Protein AF-A0A0W4ZNB4-F1 (afdb_monomer_lite)

Organism: Pneumocystis carinii (strain B80) (NCBI:txid1408658)

InterPro domains:
  IPR001708 Membrane insertase YidC/ALB3/OXA1/COX18 [PTHR12428] (24-226)
  IPR028055 Membrane insertase YidC/Oxa/ALB, C-terminal [PF02096] (40-223)

Foldseek 3Di:
DDDDPPPDPDPPPPPPPPPDPVVVLLVVLLVLLVVQVVVVDFLLCSLQVSLVVVVVVCVVLVVQLVVLLVLCVVCLVVLVVVLVVLVPPHPPRPVVSVVVVVVVCVVSVNPCVSNVVPCVVVVVVLVSNLLSVCLQLVHDDPVDDRDPRDHDPSQQQRDDDQCRHQSDARPVLPLLVVLLVVVLVVLVVCCVSCVSPDVCDPVNSVVSNVVSVVSSVVNNHGGNSSSSSSVSVD

Sequence (234 aa):
MIMLYRVIYRPIPRFFHVASSRHDFLTLACSGLQTVHSLGIPWWATIPLSTLLLRTAIVPVVLWSRNRMIRYIYIKPLIEAWKCQIERFDNIKNKKFIEKRSELFRRHNCHPIGSIVMPFIQFPLFLTMTFALRSMTGWSIPLFPKPDIPMDVSLTYEGIAWMQDLTAPDSIGFLPVCLGLINLINIELNIYFYKEMFFASTFMTRFAQINALISIFISMQAPTVIYSRLMCIC

Secondary structure (DSSP, 8-state):
-------------------SHHHHHHHHHHHHHHHHHTTT--HHHHHHHHHHHHHHHHHHHHHHHHHHHHHHHHHHHHHHHHHHHHHHH-SSHHHHHHHHHHHHHHHHT--THHHHHHHHHHHHHHHHHHHHHHHHTT--BTTBPPPS----GGGGT--BTTBS-SSSPPSS-HHHHHHHHHHHHHHHHHHHHHTTTS---HHHHHHHHHHHHHHHHHHHTS-THHHHHHHTT-

pLDDT: mean 78.82, std 13.59, range [38.66, 93.25]

Structure (mmCIF, N/CA/C/O backbone):
data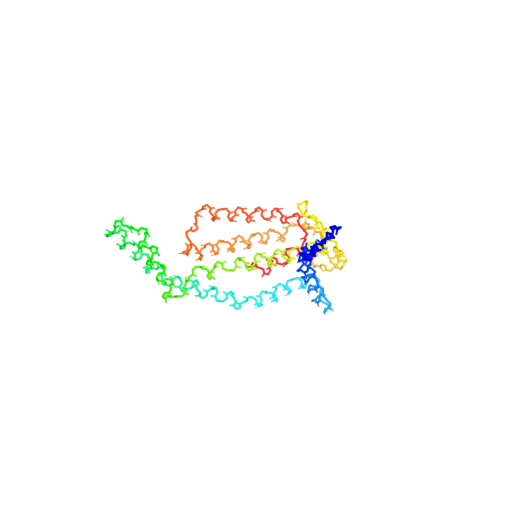_AF-A0A0W4ZNB4-F1
#
_entry.id   AF-A0A0W4ZNB4-F1
#
loop_
_atom_site.group_PDB
_atom_site.id
_atom_site.type_symbol
_atom_site.label_atom_id
_atom_site.label_alt_id
_atom_site.label_comp_id
_atom_site.label_asym_id
_atom_site.label_entity_id
_atom_site.label_seq_id
_atom_site.pdbx_PDB_ins_code
_atom_site.Cartn_x
_atom_site.Cartn_y
_atom_site.Cartn_z
_atom_site.occupancy
_atom_site.B_iso_or_equiv
_atom_site.auth_seq_id
_atom_site.auth_comp_id
_atom_site.auth_asym_id
_atom_site.auth_atom_id
_atom_site.pdbx_PDB_model_num
ATOM 1 N N . MET A 1 1 ? 54.814 -28.511 44.895 1.00 43.03 1 MET A N 1
ATOM 2 C CA . MET A 1 1 ? 55.006 -27.847 43.588 1.00 43.03 1 MET A CA 1
ATOM 3 C C . MET A 1 1 ? 53.633 -27.720 42.941 1.00 43.03 1 MET A C 1
ATOM 5 O O . MET A 1 1 ? 53.016 -28.730 42.638 1.00 43.03 1 MET A O 1
ATOM 9 N N . ILE A 1 2 ? 53.090 -26.503 42.918 1.00 41.38 2 ILE A N 1
ATOM 10 C CA . ILE A 1 2 ? 51.676 -26.191 42.659 1.00 41.38 2 ILE A CA 1
ATOM 11 C C . ILE A 1 2 ? 51.441 -26.194 41.141 1.00 41.38 2 ILE A C 1
ATOM 13 O O . ILE A 1 2 ? 51.926 -25.301 40.452 1.00 41.38 2 ILE A O 1
ATOM 17 N N . MET A 1 3 ? 50.733 -27.194 40.608 1.00 45.56 3 MET A N 1
ATOM 18 C CA . MET A 1 3 ? 50.326 -27.210 39.197 1.00 45.56 3 MET A CA 1
ATOM 19 C C . MET A 1 3 ? 48.963 -26.527 39.046 1.00 45.56 3 MET A C 1
ATOM 21 O O . MET A 1 3 ? 47.919 -27.081 39.382 1.00 45.56 3 MET A O 1
ATOM 25 N N . LEU A 1 4 ? 49.006 -25.287 38.560 1.00 46.03 4 LEU A N 1
ATOM 26 C CA . LEU A 1 4 ? 47.860 -24.461 38.190 1.00 46.03 4 LEU A CA 1
ATOM 27 C C . LEU A 1 4 ? 47.022 -25.159 37.105 1.00 46.03 4 LEU A C 1
ATOM 29 O O . LEU A 1 4 ? 47.440 -25.257 35.951 1.00 46.03 4 LEU A O 1
ATOM 33 N N . TYR A 1 5 ? 45.818 -25.605 37.464 1.00 45.75 5 TYR A N 1
ATOM 34 C CA . TYR A 1 5 ? 44.808 -26.055 36.506 1.00 45.75 5 TYR A CA 1
ATOM 35 C C . TYR A 1 5 ? 44.313 -24.835 35.712 1.00 45.75 5 TYR A C 1
ATOM 37 O O . TYR A 1 5 ? 43.576 -23.990 36.219 1.00 45.75 5 TYR A O 1
ATOM 45 N N . ARG A 1 6 ? 44.762 -24.699 34.462 1.00 47.59 6 ARG A N 1
ATOM 46 C CA . ARG A 1 6 ? 44.347 -23.617 33.562 1.00 47.59 6 ARG A CA 1
ATOM 47 C C . ARG A 1 6 ? 42.955 -23.954 33.019 1.00 47.59 6 ARG A C 1
ATOM 49 O O . ARG A 1 6 ? 42.824 -24.745 32.091 1.00 47.59 6 ARG A O 1
ATOM 56 N N . VAL A 1 7 ? 41.910 -23.377 33.611 1.00 55.47 7 VAL A N 1
ATOM 57 C CA . VAL A 1 7 ? 40.539 -23.449 33.078 1.00 55.47 7 VAL A CA 1
ATOM 58 C C . VAL A 1 7 ? 40.520 -22.743 31.720 1.00 55.47 7 VAL A C 1
ATOM 60 O O . VAL A 1 7 ? 40.598 -21.518 31.638 1.00 55.47 7 VAL A O 1
ATOM 63 N N . ILE A 1 8 ? 40.460 -23.520 30.638 1.00 48.06 8 ILE A N 1
ATOM 64 C CA . ILE A 1 8 ? 40.301 -23.003 29.277 1.00 48.06 8 ILE A CA 1
ATOM 65 C C . ILE A 1 8 ? 38.836 -22.586 29.119 1.00 48.06 8 ILE A C 1
ATOM 67 O O . ILE A 1 8 ? 37.970 -23.408 28.824 1.00 48.06 8 ILE A O 1
ATOM 71 N N . TYR A 1 9 ? 38.552 -21.298 29.314 1.00 44.97 9 TYR A N 1
ATOM 72 C CA . TYR A 1 9 ? 37.30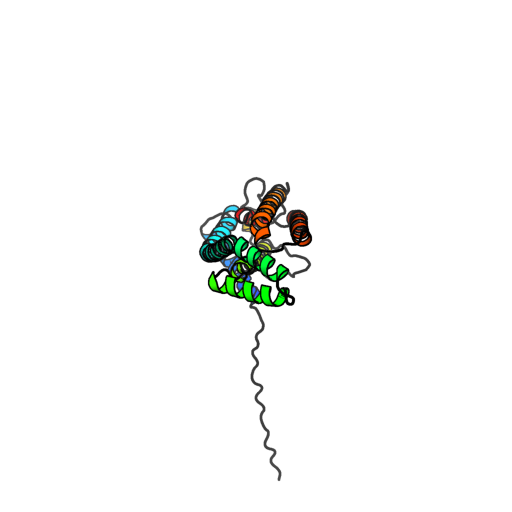5 -20.698 28.848 1.00 44.97 9 TYR A CA 1
ATOM 73 C C . TYR A 1 9 ? 37.286 -20.779 27.318 1.00 44.97 9 TYR A C 1
ATOM 75 O O . TYR A 1 9 ? 37.987 -20.026 26.643 1.00 44.97 9 TYR A O 1
ATOM 83 N N . ARG A 1 10 ? 36.501 -21.701 26.751 1.00 42.34 10 ARG A N 1
ATOM 84 C CA . ARG A 1 10 ? 36.163 -21.636 25.327 1.00 42.34 10 ARG A CA 1
ATOM 85 C C . ARG A 1 10 ? 35.159 -20.495 25.149 1.00 42.34 10 ARG A C 1
ATOM 87 O O . ARG A 1 10 ? 34.061 -20.600 25.699 1.00 42.34 10 ARG A O 1
ATOM 94 N N . PRO A 1 11 ? 35.481 -19.411 24.422 1.00 49.41 11 PRO A N 1
ATOM 95 C CA . PRO A 1 11 ? 34.458 -18.448 24.061 1.00 49.41 11 PRO A CA 1
ATOM 96 C C . PRO A 1 11 ? 33.435 -19.181 23.192 1.00 49.41 11 PRO A C 1
ATOM 98 O O . PRO A 1 11 ? 33.780 -19.752 22.159 1.00 49.41 11 PRO A O 1
ATOM 101 N N . ILE A 1 12 ? 32.179 -19.200 23.635 1.00 51.66 12 ILE A N 1
ATOM 102 C CA . ILE A 1 12 ? 31.049 -19.572 22.784 1.00 51.66 12 ILE A CA 1
ATOM 103 C C . ILE A 1 12 ? 31.157 -18.664 21.556 1.00 51.66 12 ILE A C 1
ATOM 105 O O . ILE A 1 12 ? 31.148 -17.439 21.739 1.00 51.66 12 ILE A O 1
ATOM 109 N N . PRO A 1 13 ? 31.295 -19.195 20.328 1.00 44.81 13 PRO A N 1
ATOM 110 C CA . PRO A 1 13 ? 31.293 -18.350 19.156 1.00 44.81 13 PRO A CA 1
ATOM 111 C C . PRO A 1 13 ? 29.879 -17.787 19.040 1.00 44.81 13 PRO A C 1
ATOM 113 O O . PRO A 1 13 ? 28.962 -18.435 18.541 1.00 44.81 13 PRO A O 1
ATOM 116 N N . ARG A 1 14 ? 29.675 -16.573 19.556 1.00 49.25 14 ARG A N 1
ATOM 117 C CA . ARG A 1 14 ? 28.516 -15.758 19.211 1.00 49.25 14 ARG A CA 1
ATOM 118 C C . ARG A 1 14 ? 28.700 -15.339 17.758 1.00 49.25 14 ARG A C 1
ATOM 120 O O . ARG A 1 14 ? 29.067 -14.207 17.472 1.00 49.25 14 ARG A O 1
ATOM 127 N N . PHE A 1 15 ? 28.419 -16.260 16.842 1.00 41.16 15 PHE A N 1
ATOM 128 C CA . PHE A 1 15 ? 28.093 -15.932 15.463 1.00 41.16 15 PHE A CA 1
ATOM 129 C C . PHE A 1 15 ? 26.698 -15.302 15.438 1.00 41.16 15 PHE A C 1
ATOM 131 O O . PHE A 1 15 ? 25.744 -15.845 14.896 1.00 41.16 15 PHE A O 1
ATOM 138 N N . PHE A 1 16 ? 26.576 -14.118 16.036 1.00 45.16 16 PHE A N 1
ATOM 139 C CA . PHE A 1 16 ? 25.618 -13.145 15.543 1.00 45.16 16 PHE A CA 1
ATOM 140 C C . PHE A 1 16 ? 26.269 -12.500 14.320 1.00 45.16 16 PHE A C 1
ATOM 142 O O . PHE A 1 16 ? 26.823 -11.406 14.391 1.00 45.16 16 PHE A O 1
ATOM 149 N N . HIS A 1 17 ? 26.217 -13.197 13.184 1.00 39.69 17 HIS A N 1
ATOM 150 C CA . HIS A 1 17 ? 26.292 -12.515 11.899 1.00 39.69 17 HIS A CA 1
ATOM 151 C C . HIS A 1 17 ? 25.010 -11.687 11.760 1.00 39.69 17 HIS A C 1
ATOM 153 O O . HIS A 1 17 ? 24.037 -12.112 11.149 1.00 39.69 17 HIS A O 1
ATOM 159 N N . VAL A 1 18 ? 24.988 -10.484 12.335 1.00 46.75 18 VAL A N 1
ATOM 160 C CA . VAL A 1 18 ? 24.087 -9.425 11.862 1.00 46.75 18 VAL A CA 1
ATOM 161 C C . VAL A 1 18 ? 24.772 -8.795 10.653 1.00 46.75 18 VAL A C 1
ATOM 163 O O . VAL A 1 18 ? 25.266 -7.676 10.697 1.00 46.75 18 VAL A O 1
ATOM 166 N N . ALA A 1 19 ? 24.879 -9.568 9.577 1.00 42.62 19 ALA A N 1
ATOM 167 C CA . ALA A 1 19 ? 25.358 -9.094 8.293 1.00 42.62 19 ALA A CA 1
ATOM 168 C C . ALA A 1 19 ? 24.413 -9.630 7.211 1.00 42.62 19 ALA A C 1
ATOM 170 O O . ALA A 1 19 ? 24.236 -10.833 7.073 1.00 42.62 19 ALA A O 1
ATOM 171 N N . SER A 1 20 ? 23.822 -8.700 6.459 1.00 50.62 20 SER A N 1
ATOM 172 C CA . SER A 1 20 ? 23.196 -8.894 5.141 1.00 50.62 20 SER A CA 1
ATOM 173 C C . SER A 1 20 ? 21.695 -9.203 4.986 1.00 50.62 20 SER A C 1
ATOM 175 O O . SER A 1 20 ? 21.235 -9.232 3.854 1.00 50.62 20 SER A O 1
ATOM 177 N N . SER A 1 21 ? 20.853 -9.245 6.027 1.00 54.03 21 SER A N 1
ATOM 178 C CA . SER A 1 21 ? 19.395 -9.425 5.790 1.00 54.03 21 SER A CA 1
ATOM 179 C C . SER A 1 21 ? 18.740 -8.302 4.950 1.00 54.03 21 SER A C 1
ATOM 181 O O . SER A 1 21 ? 17.746 -8.536 4.264 1.00 54.03 21 SER A O 1
ATOM 183 N N . ARG A 1 22 ? 19.284 -7.072 4.972 1.00 54.41 22 ARG A N 1
ATOM 184 C CA . ARG A 1 22 ? 18.728 -5.937 4.206 1.00 54.41 22 ARG A CA 1
ATOM 185 C C . ARG A 1 22 ? 18.927 -6.067 2.693 1.00 54.41 22 ARG A C 1
ATOM 187 O O . ARG A 1 22 ? 18.088 -5.569 1.948 1.00 54.41 22 ARG A O 1
ATOM 194 N N . HIS A 1 23 ? 20.003 -6.715 2.248 1.00 60.53 23 HIS A N 1
ATOM 195 C CA . HIS A 1 23 ? 20.271 -6.901 0.821 1.00 60.53 23 HIS A CA 1
ATOM 196 C C . HIS A 1 23 ? 19.437 -8.049 0.250 1.00 60.53 23 HIS A C 1
ATOM 198 O O . HIS A 1 23 ? 18.963 -7.928 -0.870 1.00 60.53 23 HIS A O 1
ATOM 204 N N . ASP A 1 24 ? 19.147 -9.087 1.037 1.00 74.38 24 ASP A N 1
ATOM 205 C CA . ASP A 1 24 ? 18.420 -10.271 0.561 1.00 74.38 24 ASP A CA 1
ATOM 206 C C . ASP A 1 24 ? 17.032 -9.928 -0.005 1.00 74.38 24 ASP A C 1
ATOM 208 O O . ASP A 1 24 ? 16.678 -10.354 -1.103 1.00 74.38 24 ASP A O 1
ATOM 212 N N . PHE A 1 25 ? 16.257 -9.093 0.697 1.00 80.44 25 PHE A N 1
ATOM 213 C CA . PHE A 1 25 ? 14.915 -8.701 0.246 1.00 80.44 25 PHE A CA 1
ATOM 214 C C . PHE A 1 25 ? 14.928 -7.758 -0.962 1.00 80.44 25 PHE A C 1
ATOM 216 O O . PHE A 1 25 ? 14.037 -7.834 -1.808 1.00 80.44 25 PHE A O 1
ATOM 223 N N . LEU A 1 26 ? 15.913 -6.858 -1.040 1.00 81.94 26 LEU A N 1
ATOM 224 C CA . LEU A 1 26 ? 16.045 -5.931 -2.165 1.00 81.94 26 LEU A CA 1
ATOM 225 C C . LEU A 1 26 ? 16.527 -6.662 -3.415 1.00 81.94 26 LEU A C 1
ATOM 227 O O . LEU A 1 26 ? 15.934 -6.493 -4.476 1.00 81.94 26 LEU A O 1
ATOM 231 N N . THR A 1 27 ? 17.528 -7.528 -3.275 1.00 82.94 27 THR A N 1
ATOM 232 C CA . THR A 1 27 ? 18.008 -8.396 -4.351 1.00 82.94 27 THR A CA 1
ATOM 233 C C . THR A 1 27 ? 16.885 -9.296 -4.852 1.00 82.94 27 THR A C 1
ATOM 235 O O . THR A 1 27 ? 16.675 -9.366 -6.055 1.00 82.94 27 THR A O 1
ATOM 238 N N . LEU A 1 28 ? 16.082 -9.892 -3.959 1.00 87.19 28 LEU A N 1
ATOM 239 C CA . LEU A 1 28 ? 14.915 -10.688 -4.352 1.00 87.19 28 LEU A CA 1
ATOM 240 C C . LEU A 1 28 ? 13.902 -9.878 -5.177 1.00 87.19 28 LEU A C 1
ATOM 242 O O . LEU A 1 28 ? 13.391 -10.372 -6.180 1.00 87.19 28 LEU A O 1
ATOM 246 N N . ALA A 1 29 ? 13.614 -8.637 -4.777 1.00 87.88 29 ALA A N 1
ATOM 247 C CA . ALA A 1 29 ? 12.705 -7.768 -5.519 1.00 87.88 29 ALA A CA 1
ATOM 248 C C . ALA A 1 29 ? 13.266 -7.382 -6.902 1.00 87.88 29 ALA A C 1
ATOM 250 O O . ALA A 1 29 ? 12.532 -7.448 -7.889 1.00 87.88 29 ALA A O 1
ATOM 251 N N . CYS A 1 30 ? 14.557 -7.046 -6.992 1.00 87.94 30 CYS A N 1
ATOM 252 C CA . CYS A 1 30 ? 15.234 -6.763 -8.262 1.00 87.94 30 CYS A CA 1
ATOM 253 C C . CYS A 1 30 ? 15.248 -7.992 -9.185 1.00 87.94 30 CYS A C 1
ATOM 255 O O . CYS A 1 30 ? 14.857 -7.894 -10.345 1.00 87.94 30 CYS A O 1
ATOM 257 N N . SER A 1 31 ? 15.622 -9.165 -8.667 1.00 87.88 31 SER A N 1
ATOM 258 C CA . SER A 1 31 ? 15.623 -10.417 -9.430 1.00 87.88 31 SER A CA 1
ATOM 259 C C . SER A 1 31 ? 14.219 -10.813 -9.885 1.00 87.88 31 SER A C 1
ATOM 261 O O . SER A 1 31 ? 14.048 -11.286 -11.006 1.00 87.88 31 SER A O 1
ATOM 263 N N . GLY A 1 32 ? 13.195 -10.583 -9.057 1.00 88.88 32 GLY A N 1
ATOM 264 C CA . GLY A 1 32 ? 11.799 -10.803 -9.434 1.00 88.88 32 GLY A CA 1
ATOM 265 C C . GLY A 1 32 ? 11.369 -9.920 -10.608 1.00 88.88 32 GLY A C 1
ATOM 266 O O . GLY A 1 32 ? 10.778 -10.418 -11.563 1.00 88.88 32 GLY A O 1
ATOM 267 N N . LEU A 1 33 ? 11.722 -8.632 -10.579 1.00 89.44 33 LEU A N 1
ATOM 268 C CA . LEU A 1 33 ? 11.477 -7.704 -11.688 1.00 89.44 33 LEU A CA 1
ATOM 269 C C . LEU A 1 33 ? 12.201 -8.133 -12.973 1.00 89.44 33 LEU A C 1
ATOM 271 O O . LEU A 1 33 ? 11.579 -8.192 -14.031 1.00 89.44 33 LEU A O 1
ATOM 275 N N . GLN A 1 34 ? 13.478 -8.504 -12.872 1.00 89.88 34 GLN A N 1
ATOM 276 C CA . GLN A 1 34 ? 14.271 -8.996 -14.003 1.00 89.88 34 GLN A CA 1
ATOM 277 C C . GLN A 1 34 ? 13.728 -10.312 -14.576 1.00 89.88 34 GLN A C 1
ATOM 279 O O . GLN A 1 34 ? 13.765 -10.512 -15.785 1.00 89.88 34 GLN A O 1
ATOM 284 N N . THR A 1 35 ? 13.172 -11.190 -13.736 1.00 89.94 35 THR A N 1
ATOM 285 C CA . THR A 1 35 ? 12.539 -12.448 -14.176 1.00 89.94 35 THR A CA 1
ATOM 286 C C . THR A 1 35 ? 11.264 -12.195 -14.978 1.00 89.94 35 THR A C 1
ATOM 288 O O . THR A 1 35 ? 10.970 -12.923 -15.917 1.00 89.94 35 THR A O 1
ATOM 291 N N . VAL A 1 36 ? 10.486 -11.169 -14.623 1.00 88.75 36 VAL A N 1
ATOM 292 C CA . VAL A 1 36 ? 9.308 -10.789 -15.418 1.00 88.75 36 VAL A CA 1
ATOM 293 C C . VAL A 1 36 ? 9.742 -10.126 -16.727 1.00 88.75 36 VAL A C 1
ATOM 295 O O . VAL A 1 36 ? 9.167 -10.417 -17.773 1.00 88.75 36 VAL A O 1
ATOM 298 N N . HIS A 1 37 ? 10.782 -9.291 -16.691 1.00 89.50 37 HIS A N 1
ATOM 299 C CA . HIS A 1 37 ? 11.335 -8.650 -17.884 1.00 89.50 37 HIS A CA 1
ATOM 300 C C . HIS A 1 37 ? 11.945 -9.659 -18.874 1.00 89.50 37 HIS A C 1
ATOM 302 O O . HIS A 1 37 ? 11.742 -9.530 -20.080 1.00 89.50 37 HIS A O 1
ATOM 308 N N . SER A 1 38 ? 12.606 -10.718 -18.389 1.00 88.75 38 SER A N 1
ATOM 309 C CA . SER A 1 38 ? 13.220 -11.752 -19.238 1.00 88.75 38 SER A CA 1
ATOM 310 C C . SER A 1 38 ? 12.219 -12.549 -20.085 1.00 88.75 38 SER A C 1
ATOM 312 O O . SER A 1 38 ? 12.622 -13.229 -21.026 1.00 88.75 38 SER A O 1
ATOM 314 N N . LEU A 1 39 ? 10.913 -12.412 -19.819 1.00 89.31 39 LEU A N 1
ATOM 315 C CA . LEU A 1 39 ? 9.831 -12.906 -20.678 1.00 89.31 39 LEU A CA 1
ATOM 316 C C . LEU A 1 39 ? 9.636 -12.063 -21.957 1.00 89.31 39 LEU A C 1
ATOM 318 O O . LEU A 1 39 ? 8.713 -12.330 -22.725 1.00 89.31 39 LEU A O 1
ATOM 322 N N . GLY A 1 40 ? 10.477 -11.048 -22.189 1.00 87.69 40 GLY A N 1
ATOM 323 C CA . GLY A 1 40 ? 10.416 -10.150 -23.346 1.00 87.69 40 GLY A CA 1
ATOM 324 C C . GLY A 1 40 ? 9.433 -8.989 -23.176 1.00 87.69 40 GLY A C 1
ATOM 325 O O . GLY A 1 40 ? 9.021 -8.381 -24.162 1.00 87.69 40 GLY A O 1
ATOM 326 N N . ILE A 1 41 ? 9.022 -8.696 -21.939 1.00 88.50 41 ILE A N 1
ATOM 327 C CA . ILE A 1 41 ? 8.059 -7.634 -21.633 1.00 88.50 41 ILE A CA 1
ATOM 328 C C . ILE A 1 41 ? 8.827 -6.336 -21.342 1.00 88.50 41 ILE A C 1
ATOM 330 O O . ILE A 1 41 ? 9.668 -6.328 -20.436 1.00 88.50 41 ILE A O 1
ATOM 334 N N . PRO A 1 42 ? 8.524 -5.221 -22.031 1.00 90.44 42 PRO A N 1
ATOM 335 C CA . PRO A 1 42 ? 9.228 -3.958 -21.820 1.00 90.44 42 PRO A CA 1
ATOM 336 C C . PRO A 1 42 ? 8.990 -3.402 -20.411 1.00 90.44 42 PRO A C 1
ATOM 338 O O . PRO A 1 42 ? 7.940 -3.643 -19.801 1.00 90.44 42 PRO A O 1
ATOM 341 N N . TRP A 1 43 ? 9.937 -2.620 -19.888 1.00 88.56 43 TRP A N 1
ATOM 342 C CA . TRP A 1 43 ? 9.883 -2.110 -18.508 1.00 88.56 43 TRP A CA 1
ATOM 343 C C . TRP A 1 43 ? 8.590 -1.381 -18.138 1.00 88.56 43 TRP A C 1
ATOM 345 O O . TRP A 1 43 ? 8.049 -1.614 -17.052 1.00 88.56 43 TRP A O 1
ATOM 355 N N . TRP A 1 44 ? 8.042 -0.564 -19.044 1.00 86.12 44 TRP A N 1
ATOM 356 C CA . TRP A 1 44 ? 6.786 0.159 -18.812 1.00 86.12 44 TRP A CA 1
ATOM 357 C C . TRP A 1 44 ? 5.592 -0.766 -18.517 1.00 86.12 44 TRP A C 1
ATOM 359 O O . TRP A 1 44 ? 4.662 -0.343 -17.832 1.00 86.12 44 TRP A O 1
ATOM 369 N N . ALA A 1 45 ? 5.621 -2.020 -18.985 1.00 87.56 45 ALA A N 1
ATOM 370 C CA . ALA A 1 45 ? 4.599 -3.035 -18.726 1.00 87.56 45 ALA A CA 1
ATOM 371 C C . ALA A 1 45 ? 5.004 -4.001 -17.597 1.00 87.56 45 ALA A C 1
ATOM 373 O O . ALA A 1 45 ? 4.165 -4.387 -16.781 1.00 87.56 45 ALA A O 1
ATOM 374 N N . THR A 1 46 ? 6.289 -4.346 -17.490 1.00 90.00 46 THR A N 1
ATOM 375 C CA . THR A 1 46 ? 6.825 -5.230 -16.441 1.00 90.00 46 THR A CA 1
ATOM 376 C C . THR A 1 46 ? 6.567 -4.685 -15.037 1.00 90.00 46 THR A C 1
ATOM 378 O O . THR A 1 46 ? 6.147 -5.425 -14.142 1.00 90.00 46 THR A O 1
ATOM 381 N N . ILE A 1 47 ? 6.768 -3.382 -14.829 1.00 88.31 47 ILE A N 1
ATOM 382 C CA . ILE A 1 47 ? 6.581 -2.753 -13.516 1.00 88.31 47 ILE A CA 1
ATOM 383 C C . ILE A 1 47 ? 5.115 -2.830 -13.064 1.00 88.31 47 ILE A C 1
ATOM 385 O O . ILE A 1 47 ? 4.873 -3.421 -12.006 1.00 88.31 47 ILE A O 1
ATOM 389 N N . PRO A 1 48 ? 4.113 -2.329 -13.815 1.00 87.25 48 PRO A N 1
ATOM 390 C CA . PRO A 1 48 ? 2.718 -2.469 -13.406 1.00 87.25 48 PRO A CA 1
ATOM 391 C C . PRO A 1 48 ? 2.284 -3.939 -13.310 1.00 87.25 48 PRO A C 1
ATOM 393 O O . PRO A 1 48 ? 1.617 -4.302 -12.339 1.00 87.25 48 PRO A O 1
ATOM 396 N N . LEU A 1 49 ? 2.732 -4.823 -14.210 1.00 88.94 49 LEU A N 1
ATOM 397 C CA . LEU A 1 49 ? 2.405 -6.252 -14.153 1.00 88.94 49 LEU A CA 1
ATOM 398 C C . LEU A 1 49 ? 2.905 -6.915 -12.862 1.00 88.94 49 LEU A C 1
ATOM 400 O O . LEU A 1 49 ? 2.143 -7.601 -12.180 1.00 88.94 49 LEU A O 1
ATOM 404 N N . SER A 1 50 ? 4.155 -6.661 -12.470 1.00 89.00 50 SER A N 1
ATOM 405 C CA . SER A 1 50 ? 4.708 -7.175 -11.210 1.00 89.00 50 SER A CA 1
ATOM 406 C C . SER A 1 50 ? 3.902 -6.695 -9.996 1.00 89.00 50 SER A C 1
ATOM 408 O O . SER A 1 50 ? 3.656 -7.455 -9.056 1.00 89.00 50 SER A O 1
ATOM 410 N N . THR A 1 51 ? 3.405 -5.454 -10.029 1.00 87.38 51 THR A N 1
ATOM 411 C CA . THR A 1 51 ? 2.562 -4.921 -8.955 1.00 87.38 51 THR A CA 1
ATOM 412 C C . THR A 1 51 ? 1.192 -5.583 -8.925 1.00 87.38 51 THR A C 1
ATOM 414 O O . THR A 1 51 ? 0.704 -5.881 -7.836 1.00 87.38 51 THR A O 1
ATOM 417 N N . LEU A 1 52 ? 0.603 -5.877 -10.086 1.00 88.25 52 LEU A N 1
ATOM 418 C CA . LEU A 1 52 ? -0.668 -6.586 -10.196 1.00 88.25 52 LEU A CA 1
ATOM 419 C C . LEU A 1 52 ? -0.554 -8.020 -9.667 1.00 88.25 52 LEU A C 1
ATOM 421 O O . LEU A 1 52 ? -1.434 -8.472 -8.935 1.00 88.25 52 LEU A O 1
ATOM 425 N N . LEU A 1 53 ? 0.547 -8.714 -9.962 1.00 89.12 53 LEU A N 1
ATOM 426 C CA . LEU A 1 53 ? 0.822 -10.053 -9.434 1.00 89.12 53 LEU A CA 1
ATOM 427 C C . LEU A 1 53 ? 0.933 -10.040 -7.903 1.00 89.12 53 LEU A C 1
ATOM 429 O O . LEU A 1 53 ? 0.243 -10.802 -7.223 1.00 89.12 53 LEU A O 1
ATOM 433 N N . LEU A 1 54 ? 1.720 -9.113 -7.343 1.00 88.56 54 LEU A N 1
ATOM 434 C CA . LEU A 1 54 ? 1.832 -8.941 -5.889 1.00 88.56 54 LEU A CA 1
ATOM 435 C C . LEU A 1 54 ? 0.488 -8.571 -5.248 1.00 88.56 54 LEU A C 1
ATOM 437 O O . LEU A 1 54 ? 0.145 -9.078 -4.180 1.00 88.56 54 LEU A O 1
ATOM 441 N N . ARG A 1 55 ? -0.296 -7.706 -5.901 1.00 85.56 55 ARG A N 1
ATOM 442 C CA . ARG A 1 55 ? -1.639 -7.311 -5.454 1.00 85.56 55 ARG A CA 1
ATOM 443 C C . ARG A 1 55 ? -2.586 -8.501 -5.437 1.00 85.56 55 ARG A C 1
ATOM 445 O O . ARG A 1 55 ? -3.282 -8.691 -4.446 1.00 85.56 55 ARG A O 1
ATOM 452 N N . THR A 1 56 ? -2.567 -9.318 -6.485 1.00 90.62 56 THR A N 1
ATOM 453 C CA . THR A 1 56 ? -3.391 -10.527 -6.599 1.00 90.62 56 THR A CA 1
ATOM 454 C C . THR A 1 56 ? -3.067 -11.512 -5.477 1.00 90.62 56 THR A C 1
ATOM 456 O O . THR A 1 56 ? -3.980 -12.037 -4.842 1.00 90.62 56 THR A O 1
ATOM 459 N N . ALA A 1 57 ? -1.785 -11.673 -5.134 1.00 90.62 57 ALA A N 1
ATOM 460 C CA . ALA A 1 57 ? -1.360 -12.529 -4.028 1.00 90.62 57 ALA A CA 1
ATOM 461 C C . ALA A 1 57 ? -1.893 -12.072 -2.653 1.00 90.62 57 ALA A C 1
ATOM 463 O O . ALA A 1 57 ? -2.168 -12.908 -1.793 1.00 90.62 57 ALA A O 1
ATOM 464 N N . ILE A 1 58 ? -2.088 -10.763 -2.436 1.00 89.81 58 ILE A N 1
ATOM 465 C CA . ILE A 1 58 ? -2.612 -10.226 -1.165 1.00 89.81 58 ILE A CA 1
ATOM 466 C C . ILE A 1 58 ? -4.143 -10.081 -1.126 1.00 89.81 58 ILE A C 1
ATOM 468 O O . ILE A 1 58 ? -4.690 -9.810 -0.055 1.00 89.81 58 ILE A O 1
ATOM 472 N N . VAL A 1 59 ? -4.855 -10.288 -2.242 1.00 91.00 59 VAL A N 1
ATOM 473 C CA . VAL A 1 59 ? -6.332 -10.243 -2.309 1.00 91.00 59 VAL A CA 1
ATOM 474 C C . VAL A 1 59 ? -7.026 -11.036 -1.192 1.00 91.00 59 VAL A C 1
ATOM 476 O O . VAL A 1 59 ? -7.921 -10.460 -0.569 1.00 91.00 59 VAL A O 1
ATOM 479 N N . PRO A 1 60 ? -6.660 -12.291 -0.856 1.00 91.31 60 PRO A N 1
ATOM 480 C CA . PRO A 1 60 ? -7.348 -13.015 0.218 1.00 91.31 60 PRO A CA 1
ATOM 481 C C . PRO A 1 60 ? -7.264 -12.290 1.570 1.00 91.31 60 PRO A C 1
ATOM 483 O O . PRO A 1 60 ? -8.248 -12.236 2.310 1.00 91.31 60 PRO A O 1
ATOM 486 N N . VAL A 1 61 ? -6.124 -11.659 1.870 1.00 90.38 61 VAL A N 1
ATOM 487 C CA . VAL A 1 61 ? -5.930 -10.871 3.097 1.00 90.38 61 VAL A CA 1
ATOM 488 C C . VAL A 1 61 ? -6.754 -9.582 3.054 1.00 90.38 61 VAL A C 1
ATOM 490 O O . VAL A 1 61 ? -7.388 -9.220 4.048 1.00 90.38 61 VAL A O 1
ATOM 493 N N . VAL A 1 62 ? -6.813 -8.922 1.892 1.00 88.50 62 VAL A N 1
ATOM 494 C CA . VAL A 1 62 ? -7.653 -7.733 1.668 1.00 88.50 62 VAL A CA 1
ATOM 495 C C . VAL A 1 62 ? -9.126 -8.062 1.912 1.00 88.50 62 VAL A C 1
ATOM 497 O O . VAL A 1 62 ? -9.803 -7.339 2.643 1.00 88.50 62 VAL A O 1
ATOM 500 N N . LEU A 1 63 ? -9.629 -9.160 1.340 1.00 90.75 63 LEU A N 1
ATOM 501 C CA . LEU A 1 63 ? -11.015 -9.602 1.513 1.00 90.75 63 LEU A CA 1
ATOM 502 C C . LEU A 1 63 ? -11.308 -9.962 2.972 1.00 90.75 63 LEU A C 1
ATOM 504 O O . LEU A 1 63 ? -12.339 -9.564 3.514 1.00 90.75 63 LEU A O 1
ATOM 508 N N . TRP A 1 64 ? -10.377 -10.646 3.639 1.00 90.31 64 TRP A N 1
ATOM 509 C CA . TRP A 1 64 ? -10.487 -10.949 5.064 1.00 90.31 64 TRP A CA 1
ATOM 510 C C . TRP A 1 64 ? -10.594 -9.682 5.926 1.00 90.31 64 TRP A C 1
ATOM 512 O O . TRP A 1 64 ? -11.471 -9.591 6.791 1.00 90.31 64 TRP A O 1
ATOM 522 N N . SER A 1 65 ? -9.748 -8.681 5.663 1.00 88.19 65 SER A N 1
ATOM 523 C CA . SER A 1 65 ? -9.764 -7.392 6.361 1.00 88.19 65 SER A CA 1
ATOM 524 C C . SER A 1 65 ? -11.066 -6.618 6.103 1.00 88.19 65 SER A C 1
ATOM 526 O O . SER A 1 65 ? -11.721 -6.159 7.045 1.00 88.19 65 SER A O 1
ATOM 528 N N . ARG A 1 66 ? -11.511 -6.560 4.839 1.00 87.00 66 ARG A N 1
ATOM 529 C CA . ARG A 1 66 ? -12.765 -5.903 4.430 1.00 87.00 66 ARG A CA 1
ATOM 530 C C . ARG A 1 66 ? -13.996 -6.543 5.067 1.00 87.00 66 ARG A C 1
ATOM 532 O O . ARG A 1 66 ? -14.848 -5.830 5.589 1.00 87.00 66 ARG A O 1
ATOM 539 N N . ASN A 1 67 ? -14.070 -7.871 5.112 1.00 89.00 67 ASN A N 1
ATOM 540 C CA . ASN A 1 67 ? -15.193 -8.577 5.733 1.00 89.00 67 ASN A CA 1
ATOM 541 C C . ASN A 1 67 ? -15.346 -8.231 7.223 1.00 89.00 67 ASN A C 1
ATOM 543 O O . ASN A 1 67 ? -16.464 -8.122 7.727 1.00 89.00 67 ASN A O 1
ATOM 547 N N . ARG A 1 68 ? -14.237 -8.014 7.941 1.00 88.31 68 ARG A N 1
ATOM 548 C CA . ARG A 1 68 ? -14.268 -7.574 9.346 1.00 88.31 68 ARG A CA 1
ATOM 549 C C . ARG A 1 68 ? -14.738 -6.130 9.501 1.00 88.31 68 ARG A C 1
ATOM 551 O O . ARG A 1 68 ? -15.511 -5.855 10.416 1.00 88.31 68 ARG A O 1
ATOM 558 N N . MET A 1 69 ? -14.312 -5.240 8.604 1.00 85.00 69 MET A N 1
ATOM 559 C CA . MET A 1 69 ? -14.790 -3.854 8.557 1.00 85.00 69 MET A CA 1
ATOM 560 C C . MET A 1 69 ? -16.305 -3.801 8.328 1.00 85.00 69 MET A C 1
ATOM 562 O O . MET A 1 69 ? -17.012 -3.101 9.044 1.00 85.00 69 MET A O 1
ATOM 566 N N . ILE A 1 70 ? -16.823 -4.605 7.397 1.00 87.75 70 ILE A N 1
ATOM 567 C CA . ILE A 1 70 ? -18.264 -4.690 7.130 1.00 87.75 70 ILE A CA 1
ATOM 568 C C . ILE A 1 70 ? -19.024 -5.120 8.393 1.00 87.75 70 ILE A C 1
ATOM 570 O O . ILE A 1 70 ? -19.988 -4.467 8.783 1.00 87.75 70 ILE A O 1
ATOM 574 N N . ARG A 1 71 ? -18.561 -6.162 9.099 1.00 89.25 71 ARG A N 1
ATOM 575 C CA . ARG A 1 71 ? -19.168 -6.590 10.377 1.00 89.25 71 ARG A CA 1
ATOM 576 C C . ARG A 1 71 ? -19.160 -5.485 11.430 1.00 89.25 71 ARG A C 1
ATOM 578 O O . ARG A 1 71 ? -20.130 -5.352 12.168 1.00 89.25 71 ARG A O 1
ATOM 585 N N . TYR A 1 72 ? -18.086 -4.698 11.496 1.00 87.38 72 TYR A N 1
ATOM 586 C CA . TYR A 1 72 ? -18.015 -3.549 12.392 1.00 87.38 72 TYR A CA 1
ATOM 587 C C . TYR A 1 72 ? -19.111 -2.517 12.073 1.00 87.38 72 TYR A C 1
ATOM 589 O O . TYR A 1 72 ? -19.798 -2.069 12.989 1.00 87.38 72 TYR A O 1
ATOM 597 N N . ILE A 1 73 ? -19.316 -2.188 10.792 1.00 86.94 73 ILE A N 1
ATOM 598 C CA . ILE A 1 73 ? -20.345 -1.229 10.352 1.00 86.94 73 ILE A CA 1
ATOM 599 C C . ILE A 1 73 ? -21.739 -1.676 10.815 1.00 86.94 73 ILE A C 1
ATOM 601 O O . ILE A 1 73 ? -22.491 -0.865 11.348 1.00 86.94 73 ILE A O 1
ATOM 605 N N . TYR A 1 74 ? -22.055 -2.971 10.711 1.00 90.00 74 TYR A N 1
ATOM 606 C CA . TYR A 1 74 ? -23.339 -3.512 11.173 1.00 90.00 74 TYR A CA 1
ATOM 607 C C . TYR A 1 74 ? -23.562 -3.378 12.685 1.00 90.00 74 TYR A C 1
ATOM 609 O O . TYR A 1 74 ? -24.681 -3.112 13.117 1.00 90.00 74 TYR A O 1
ATOM 617 N N . ILE A 1 75 ? -22.523 -3.556 13.506 1.00 91.44 75 ILE A N 1
ATOM 618 C CA . ILE A 1 75 ? -22.664 -3.492 14.971 1.00 91.44 75 ILE A CA 1
ATOM 619 C C . ILE A 1 75 ? -22.472 -2.086 15.542 1.00 91.44 75 ILE A C 1
ATOM 621 O O . ILE A 1 75 ? -22.757 -1.858 16.718 1.00 91.44 75 ILE A O 1
ATOM 625 N N . LYS A 1 76 ? -21.976 -1.140 14.740 1.00 88.56 76 LYS A N 1
ATOM 626 C CA . LYS A 1 76 ? -21.763 0.249 15.145 1.00 88.56 76 LYS A CA 1
ATOM 627 C C . LYS A 1 76 ? -22.979 0.879 15.850 1.00 88.56 76 LYS A C 1
ATOM 629 O O . LYS A 1 76 ? -22.778 1.404 16.947 1.00 88.56 76 LYS A O 1
ATOM 634 N N . PRO A 1 77 ? -24.217 0.822 15.314 1.00 91.56 77 PRO A N 1
ATOM 635 C CA . PRO A 1 77 ? -25.372 1.418 15.992 1.00 91.56 77 PRO A CA 1
ATOM 636 C C . PRO A 1 77 ? -25.638 0.796 17.368 1.00 91.56 77 PRO A C 1
ATOM 638 O O . PRO A 1 77 ? -26.013 1.499 18.304 1.00 91.56 77 PRO A O 1
ATOM 641 N N . LEU A 1 78 ? -25.377 -0.506 17.528 1.00 92.50 78 LEU A N 1
ATOM 642 C CA . LEU A 1 78 ? -25.509 -1.189 18.813 1.00 92.50 78 LEU A CA 1
ATOM 643 C C . LEU A 1 78 ? -24.476 -0.678 19.828 1.00 92.50 78 LEU A C 1
ATOM 645 O O . LEU A 1 78 ? -24.812 -0.476 20.993 1.00 92.50 78 LEU A O 1
ATOM 649 N N . ILE A 1 79 ? -23.231 -0.446 19.401 1.00 91.25 79 ILE A N 1
ATOM 650 C CA . ILE A 1 79 ? -22.186 0.125 20.265 1.00 91.25 79 ILE A CA 1
ATOM 651 C C . ILE A 1 79 ? -22.594 1.519 20.754 1.00 91.25 79 ILE A C 1
ATOM 653 O O . ILE A 1 79 ? -22.422 1.808 21.939 1.00 91.25 79 ILE A O 1
ATOM 657 N N . GLU A 1 80 ? -23.153 2.360 19.878 1.00 91.12 80 GLU A N 1
ATOM 658 C CA . GLU A 1 80 ? -23.585 3.710 20.261 1.00 91.12 80 GLU A CA 1
ATOM 659 C C . GLU A 1 80 ? -24.790 3.676 21.214 1.00 91.12 80 GLU A C 1
ATOM 661 O O . GLU A 1 80 ? -24.807 4.403 22.204 1.00 91.12 80 GLU A O 1
ATOM 666 N N . ALA A 1 81 ? -25.743 2.760 21.009 1.00 92.62 81 ALA A N 1
ATOM 667 C CA . ALA A 1 81 ? -26.861 2.571 21.936 1.00 92.62 81 ALA A CA 1
ATOM 668 C C . ALA A 1 81 ? -26.385 2.192 23.353 1.00 92.62 81 ALA A C 1
ATOM 670 O O . ALA A 1 81 ? -26.825 2.781 24.344 1.00 92.62 81 ALA A O 1
ATOM 671 N N . TRP A 1 82 ? -25.429 1.258 23.458 1.00 91.44 82 TRP A N 1
ATOM 672 C CA . TRP A 1 82 ? -24.814 0.892 24.740 1.00 91.44 82 TRP A CA 1
ATOM 673 C C . TRP A 1 82 ? -24.050 2.055 25.375 1.00 91.44 82 TRP A C 1
ATOM 675 O O . TRP A 1 82 ? -24.087 2.215 26.596 1.00 91.44 82 TRP A O 1
ATOM 685 N N . LYS A 1 83 ? -23.371 2.876 24.568 1.00 90.19 83 LYS A N 1
ATOM 686 C CA . LYS A 1 83 ? -22.664 4.067 25.044 1.00 90.19 83 LYS A CA 1
ATOM 687 C C . LYS A 1 83 ? -23.625 5.059 25.700 1.00 90.19 83 LYS A C 1
ATOM 689 O O . LYS A 1 83 ? -23.407 5.419 26.854 1.00 90.19 83 LYS A O 1
ATOM 694 N N . CYS A 1 84 ? -24.722 5.413 25.026 1.00 90.62 84 CYS A N 1
ATOM 695 C CA . CYS A 1 84 ? -25.742 6.310 25.576 1.00 90.62 84 CYS A CA 1
ATOM 696 C C . CYS A 1 84 ? -26.368 5.760 26.867 1.00 90.62 84 CYS A C 1
ATOM 698 O O . CYS A 1 84 ? -26.613 6.511 27.812 1.00 90.62 84 CYS A O 1
ATOM 700 N N . GLN A 1 85 ? -26.608 4.447 26.934 1.00 90.12 85 GLN A N 1
ATOM 701 C CA . GLN A 1 85 ? -27.147 3.812 28.136 1.00 90.12 85 GLN A CA 1
ATOM 702 C C . GLN A 1 85 ? -26.174 3.918 29.322 1.00 90.12 85 GLN A C 1
ATOM 704 O O . GLN A 1 85 ? -26.574 4.323 30.412 1.00 90.12 85 GLN A O 1
ATOM 709 N N . ILE A 1 86 ? -24.893 3.600 29.120 1.00 90.00 86 ILE A N 1
ATOM 710 C CA . ILE A 1 86 ? -23.874 3.663 30.180 1.00 90.00 86 ILE A CA 1
ATOM 711 C C . ILE A 1 86 ? -23.647 5.112 30.633 1.00 90.00 86 ILE A C 1
ATOM 713 O O . ILE A 1 86 ? -23.548 5.377 31.829 1.00 90.00 86 ILE A O 1
ATOM 717 N N . GLU A 1 87 ? -23.620 6.073 29.707 1.00 88.25 87 GLU A N 1
ATOM 718 C CA . GLU A 1 87 ? -23.439 7.493 30.038 1.00 88.25 87 GLU A CA 1
ATOM 719 C C . GLU A 1 87 ? -24.568 8.067 30.902 1.00 88.25 87 GLU A C 1
ATOM 721 O O . GLU A 1 87 ? -24.316 8.992 31.687 1.00 88.25 87 GLU A O 1
ATOM 726 N N . ARG A 1 88 ? -25.782 7.513 30.771 1.00 86.56 88 ARG A N 1
ATOM 727 C CA . ARG A 1 88 ? -26.986 7.945 31.488 1.00 86.56 88 ARG A CA 1
ATOM 728 C C . ARG A 1 88 ? -27.094 7.378 32.903 1.00 86.56 88 ARG A C 1
ATOM 730 O O . ARG A 1 88 ? -27.580 8.083 33.780 1.00 86.56 88 ARG A O 1
ATOM 737 N N . PHE A 1 89 ? -26.682 6.128 33.122 1.00 83.44 89 PHE A N 1
ATOM 738 C CA . PHE A 1 89 ? -26.973 5.406 34.370 1.00 83.44 89 PHE A CA 1
ATOM 739 C C . PHE A 1 89 ? -25.751 5.106 35.244 1.00 83.44 89 PHE A C 1
ATOM 741 O O . PHE A 1 89 ? -25.926 4.802 36.421 1.00 83.44 89 PHE A O 1
ATOM 748 N N . ASP A 1 90 ? -24.529 5.177 34.710 1.00 81.81 90 ASP A N 1
ATOM 749 C CA . ASP A 1 90 ? -23.338 4.713 35.420 1.00 81.81 90 ASP A CA 1
ATOM 750 C C . ASP A 1 90 ? -22.361 5.832 35.801 1.00 81.81 90 ASP A C 1
ATOM 752 O O . ASP A 1 90 ? -22.009 6.693 34.997 1.00 81.81 90 ASP A O 1
ATOM 756 N N . ASN A 1 91 ? -21.839 5.765 37.030 1.00 77.06 91 ASN A N 1
ATOM 757 C CA . ASN A 1 91 ? -20.790 6.674 37.510 1.00 77.06 91 ASN A CA 1
ATOM 758 C C . ASN A 1 91 ? -19.400 6.301 36.956 1.00 77.06 91 ASN A C 1
ATOM 760 O O . ASN A 1 91 ? -18.548 7.166 36.772 1.00 77.06 91 ASN A O 1
ATOM 764 N N . ILE A 1 92 ? -19.171 5.021 36.627 1.00 79.44 92 ILE A N 1
ATOM 765 C CA . ILE A 1 92 ? -17.904 4.511 36.066 1.00 79.44 92 ILE A CA 1
ATOM 766 C C . ILE A 1 92 ? -18.048 4.311 34.547 1.00 79.44 92 ILE A C 1
ATOM 768 O O . ILE A 1 92 ? -17.962 3.196 34.027 1.00 79.44 92 ILE A O 1
ATOM 772 N N . LYS A 1 93 ? -18.289 5.417 33.834 1.00 84.38 93 LYS A N 1
ATOM 773 C CA . LYS A 1 93 ? -18.686 5.431 32.413 1.00 84.38 93 LYS A CA 1
ATOM 774 C C . LYS A 1 93 ? -17.675 4.727 31.495 1.00 84.38 93 LYS A C 1
ATOM 776 O O . LYS A 1 93 ? -18.021 3.789 30.779 1.00 84.38 93 LYS A O 1
ATOM 781 N N . ASN A 1 94 ? -16.399 5.117 31.564 1.00 84.31 94 ASN A N 1
ATOM 782 C CA . ASN A 1 94 ? -15.382 4.649 30.612 1.00 84.31 94 ASN A CA 1
ATOM 783 C C . ASN A 1 94 ? -15.020 3.167 30.763 1.00 84.31 94 ASN A C 1
ATOM 785 O O . ASN A 1 94 ? -14.901 2.468 29.758 1.00 84.31 94 ASN A O 1
ATOM 789 N N . LYS A 1 95 ? -14.844 2.668 31.993 1.00 88.50 95 LYS A N 1
ATOM 790 C CA . LYS A 1 95 ? -14.406 1.279 32.218 1.00 88.50 95 LYS A CA 1
ATOM 791 C C . LYS A 1 95 ? -15.453 0.282 31.716 1.00 88.50 95 LYS A C 1
ATOM 793 O O . LYS A 1 95 ? -15.126 -0.598 30.922 1.00 88.50 95 LYS A O 1
ATOM 798 N N . LYS A 1 96 ? -16.718 0.483 32.102 1.00 88.81 96 LYS A N 1
ATOM 799 C CA . LYS A 1 96 ? -17.839 -0.362 31.668 1.00 88.81 96 LYS A CA 1
ATOM 800 C C . LYS A 1 96 ? -18.044 -0.314 30.157 1.00 88.81 96 LYS A C 1
ATOM 802 O O . LYS A 1 96 ? -18.269 -1.351 29.537 1.00 88.81 96 LYS A O 1
ATOM 807 N N . PHE A 1 97 ? -17.907 0.865 29.545 1.00 90.38 97 PHE A N 1
ATOM 808 C CA . PHE A 1 97 ? -17.998 0.995 28.093 1.00 90.38 97 PHE A CA 1
ATOM 809 C C . PHE A 1 97 ? -16.882 0.230 27.365 1.00 90.38 97 PHE A C 1
ATOM 811 O O . PHE A 1 97 ? -17.155 -0.473 26.394 1.00 90.38 97 PHE A O 1
ATOM 818 N N . ILE A 1 98 ? -15.634 0.308 27.843 1.00 89.56 98 ILE A N 1
ATOM 819 C CA . ILE A 1 98 ? -14.498 -0.417 27.248 1.00 89.56 98 ILE A CA 1
ATOM 820 C C . ILE A 1 98 ? -14.706 -1.933 27.331 1.00 89.56 98 ILE A C 1
ATOM 822 O O . ILE A 1 98 ? -14.523 -2.625 26.325 1.00 89.56 98 ILE A O 1
ATOM 826 N N . GLU A 1 99 ? -15.114 -2.441 28.495 1.00 92.00 99 GLU A N 1
ATOM 827 C CA . GLU A 1 99 ? -15.407 -3.864 28.706 1.00 92.00 99 GLU A CA 1
ATOM 828 C C . GLU A 1 99 ? -16.541 -4.333 27.788 1.00 92.00 99 GLU A C 1
ATOM 830 O O . GLU A 1 99 ? -16.386 -5.319 27.062 1.00 92.00 99 GLU A O 1
ATOM 835 N N . LYS A 1 100 ? -17.647 -3.577 27.733 1.00 91.56 100 LYS A N 1
ATOM 836 C CA . LYS A 1 100 ? -18.799 -3.920 26.896 1.00 91.56 100 LYS A CA 1
ATOM 837 C C . LYS A 1 100 ? -18.462 -3.889 25.407 1.00 91.56 100 LYS A C 1
ATOM 839 O O . LYS A 1 100 ? -18.819 -4.805 24.669 1.00 91.56 100 LYS A O 1
ATOM 844 N N . ARG A 1 101 ? -17.718 -2.877 24.957 1.00 90.88 101 ARG A N 1
ATOM 845 C CA . ARG A 1 101 ? -17.238 -2.767 23.572 1.00 90.88 101 ARG A CA 1
ATOM 846 C C . ARG A 1 101 ? -16.347 -3.952 23.191 1.00 90.88 101 ARG A C 1
ATOM 848 O O . ARG A 1 101 ? -16.525 -4.524 22.119 1.00 90.88 101 ARG A O 1
ATOM 855 N N . SER A 1 102 ? -15.420 -4.338 24.070 1.00 90.69 102 SER A N 1
ATOM 856 C CA . SER A 1 102 ? -14.552 -5.506 23.864 1.00 90.69 102 SER A CA 1
ATOM 857 C C . SER A 1 102 ? -15.361 -6.804 23.762 1.00 90.69 102 SER A C 1
ATOM 859 O O . SER A 1 102 ? -15.144 -7.614 22.858 1.00 90.69 102 SER A O 1
ATOM 861 N N . GLU A 1 103 ? -16.367 -6.969 24.625 1.00 93.25 103 GLU A N 1
ATOM 862 C CA . GLU A 1 103 ? -17.289 -8.102 24.576 1.00 93.25 103 GLU A CA 1
ATOM 863 C C . GLU A 1 103 ? -18.039 -8.174 23.234 1.00 93.25 103 GLU A C 1
ATOM 865 O O . GLU A 1 103 ? -18.084 -9.238 22.611 1.00 93.25 103 GLU A O 1
ATOM 870 N N . LEU A 1 104 ? -18.592 -7.050 22.760 1.00 92.19 104 LEU A N 1
ATOM 871 C CA . LEU A 1 104 ? -19.298 -6.977 21.477 1.00 92.19 104 LEU A CA 1
ATOM 872 C C . LEU A 1 104 ? -18.379 -7.330 20.303 1.00 92.19 104 LEU A C 1
ATOM 874 O O . LEU A 1 104 ? -18.789 -8.093 19.424 1.00 92.19 104 LEU A O 1
ATOM 878 N N . PHE A 1 105 ? -17.138 -6.837 20.310 1.00 91.19 105 PHE A N 1
ATOM 879 C CA . PHE A 1 105 ? -16.145 -7.166 19.286 1.00 91.19 105 PHE A CA 1
ATOM 880 C C . PHE A 1 105 ? -15.770 -8.646 19.277 1.00 91.19 105 PHE A C 1
ATOM 882 O O . PHE A 1 105 ? -15.609 -9.222 18.197 1.00 91.19 105 PHE A O 1
ATOM 889 N N . ARG A 1 106 ? -15.668 -9.274 20.456 1.00 90.62 106 ARG A N 1
ATOM 890 C CA . ARG A 1 106 ? -15.409 -10.714 20.581 1.00 90.62 106 ARG A CA 1
ATOM 891 C C . ARG A 1 106 ? -16.593 -11.540 20.077 1.00 90.62 106 ARG A C 1
ATOM 893 O O . ARG A 1 106 ? -16.381 -12.484 19.327 1.00 90.62 106 ARG A O 1
ATOM 900 N N . ARG A 1 107 ? -17.828 -11.160 20.428 1.00 92.62 107 ARG A N 1
ATOM 901 C CA . ARG A 1 107 ? -19.055 -11.856 19.988 1.00 92.62 107 ARG A CA 1
ATOM 902 C C . ARG A 1 107 ? -19.246 -11.803 18.466 1.00 92.62 107 ARG A C 1
ATOM 904 O O . ARG A 1 107 ? -19.607 -12.810 17.870 1.00 92.62 107 ARG A O 1
ATOM 911 N N . HIS A 1 108 ? -18.959 -10.664 17.832 1.00 89.94 108 HIS A N 1
ATOM 912 C CA . HIS A 1 108 ? -19.195 -10.457 16.392 1.00 89.94 108 HIS A CA 1
ATOM 913 C C . HIS A 1 108 ? -17.942 -10.632 15.515 1.00 89.94 108 HIS A C 1
ATOM 915 O O . HIS A 1 108 ? -17.992 -10.406 14.305 1.00 89.94 108 HIS A O 1
ATOM 921 N N . ASN A 1 109 ? -16.812 -11.063 16.093 1.00 87.62 109 ASN A N 1
ATOM 922 C CA . ASN A 1 109 ? -15.550 -11.298 15.379 1.00 87.62 109 ASN A CA 1
ATOM 923 C C . ASN A 1 109 ? -15.077 -10.101 14.529 1.00 87.62 109 ASN A C 1
ATOM 925 O O . ASN A 1 109 ? -14.586 -10.268 13.409 1.00 87.62 109 ASN A O 1
ATOM 929 N N . CYS A 1 110 ? -15.222 -8.885 15.053 1.00 86.88 110 CYS A N 1
ATOM 930 C CA . CYS A 1 110 ? -14.933 -7.633 14.345 1.00 86.88 110 CYS A CA 1
ATOM 931 C C . CYS A 1 110 ? -13.865 -6.796 15.068 1.00 86.88 110 CYS A C 1
ATOM 933 O O . CYS A 1 110 ? -13.941 -5.570 15.132 1.00 86.88 110 CYS A O 1
ATOM 935 N N . HIS A 1 111 ? -12.869 -7.469 15.654 1.00 82.62 111 HIS A N 1
ATOM 936 C CA . HIS A 1 111 ? -11.782 -6.795 16.360 1.00 82.62 111 HIS A CA 1
ATOM 937 C C . HIS A 1 111 ? -11.031 -5.829 15.415 1.00 82.62 111 HIS A C 1
ATOM 939 O O . HIS A 1 111 ? -10.659 -6.245 14.309 1.00 82.62 111 HIS A O 1
ATOM 945 N N . PRO A 1 112 ? -10.731 -4.586 15.847 1.00 74.44 112 PRO A N 1
ATOM 946 C CA . PRO A 1 112 ? -10.148 -3.540 14.994 1.00 74.44 112 PRO A CA 1
ATOM 947 C C . PRO A 1 112 ? -8.781 -3.906 14.399 1.00 74.44 112 PRO A C 1
ATOM 949 O O . PRO A 1 112 ? -8.393 -3.386 13.356 1.00 74.44 112 PRO A O 1
ATOM 952 N N . ILE A 1 113 ? -8.070 -4.859 15.012 1.00 79.19 113 ILE A N 1
ATOM 953 C CA . ILE A 1 113 ? -6.774 -5.355 14.521 1.00 79.19 113 ILE A CA 1
ATOM 954 C C . ILE A 1 113 ? -6.849 -5.904 13.088 1.00 79.19 113 ILE A C 1
ATOM 956 O O . ILE A 1 113 ? -5.889 -5.789 12.335 1.00 79.19 113 ILE A O 1
ATOM 960 N N . GLY A 1 114 ? -8.006 -6.450 12.689 1.00 77.06 114 GLY A N 1
ATOM 961 C CA . GLY A 1 114 ? -8.202 -6.967 11.334 1.00 77.06 114 GLY A CA 1
ATOM 962 C C . GLY A 1 114 ? -8.198 -5.876 10.265 1.00 77.06 114 GLY A C 1
ATOM 963 O O . GLY A 1 114 ? -7.836 -6.152 9.128 1.00 77.06 114 GLY A O 1
ATOM 964 N N . SER A 1 115 ? -8.559 -4.645 10.622 1.00 74.88 115 SER A N 1
ATOM 965 C CA . SER A 1 115 ? -8.559 -3.493 9.710 1.00 74.88 115 SER A CA 1
ATOM 966 C C . SER A 1 115 ? -7.217 -2.768 9.702 1.00 74.88 115 SER A C 1
ATOM 968 O O . SER A 1 115 ? -6.810 -2.224 8.682 1.00 74.88 115 SER A O 1
ATOM 970 N N . ILE A 1 116 ? -6.487 -2.824 10.817 1.00 81.50 116 ILE A N 1
ATOM 971 C CA . ILE A 1 116 ? -5.165 -2.207 10.958 1.00 81.50 116 ILE A CA 1
ATOM 972 C C . ILE A 1 116 ? -4.072 -3.008 10.225 1.00 81.50 116 ILE A C 1
ATOM 974 O O . ILE A 1 116 ? -3.079 -2.426 9.807 1.00 81.50 116 ILE A O 1
ATOM 978 N N . VAL A 1 117 ? -4.247 -4.319 10.007 1.00 84.81 117 VAL A N 1
ATOM 979 C CA . VAL A 1 117 ? -3.220 -5.182 9.382 1.00 84.81 117 VAL A CA 1
ATOM 980 C C . VAL A 1 117 ? -2.796 -4.726 7.977 1.00 84.81 117 VAL A C 1
ATOM 982 O O . VAL A 1 117 ? -1.650 -4.922 7.579 1.00 84.81 117 VAL A O 1
ATOM 985 N N . MET A 1 118 ? -3.710 -4.116 7.218 1.00 84.12 118 MET A N 1
ATOM 986 C CA . MET A 1 118 ? -3.499 -3.819 5.801 1.00 84.12 118 MET A CA 1
ATOM 987 C C . MET A 1 118 ? -2.360 -2.812 5.572 1.00 84.12 118 MET A C 1
ATOM 989 O O . MET A 1 118 ? -1.427 -3.152 4.841 1.00 84.12 118 MET A O 1
ATOM 993 N N . PRO A 1 119 ? -2.350 -1.631 6.226 1.00 82.38 119 PRO A N 1
ATOM 994 C CA . PRO A 1 119 ? -1.206 -0.721 6.199 1.00 82.38 119 PRO A CA 1
ATOM 995 C C . PRO A 1 119 ? 0.131 -1.377 6.565 1.00 82.38 119 PRO A C 1
ATOM 997 O O . PRO A 1 119 ? 1.137 -1.099 5.916 1.00 82.38 119 PRO A O 1
ATOM 1000 N N . PHE A 1 120 ? 0.148 -2.283 7.550 1.00 87.19 120 PHE A N 1
ATOM 1001 C CA . PHE A 1 120 ? 1.375 -2.958 7.991 1.00 87.19 120 PHE A CA 1
ATOM 1002 C C . PHE A 1 120 ? 1.942 -3.940 6.966 1.00 87.19 120 PHE A C 1
ATOM 1004 O O . PHE A 1 120 ? 3.145 -4.167 6.960 1.00 87.19 120 PHE A O 1
ATOM 1011 N N . ILE A 1 121 ? 1.110 -4.503 6.090 1.00 87.44 121 ILE A N 1
ATOM 1012 C CA . ILE A 1 121 ? 1.567 -5.358 4.984 1.00 87.44 121 ILE A CA 1
ATOM 1013 C C . ILE A 1 121 ? 1.924 -4.502 3.763 1.00 87.44 121 ILE A C 1
ATOM 1015 O O . ILE A 1 121 ? 2.941 -4.720 3.104 1.00 87.44 121 ILE A O 1
ATOM 1019 N N . GLN A 1 122 ? 1.095 -3.502 3.462 1.00 84.50 122 GLN A N 1
ATOM 1020 C CA . GLN A 1 122 ? 1.231 -2.685 2.261 1.00 84.50 122 GLN A CA 1
ATOM 1021 C C . GLN A 1 122 ? 2.442 -1.745 2.322 1.00 84.50 122 GLN A C 1
ATOM 1023 O O . GLN A 1 122 ? 3.100 -1.549 1.300 1.00 84.50 122 GLN A O 1
ATOM 1028 N N . PHE A 1 123 ? 2.754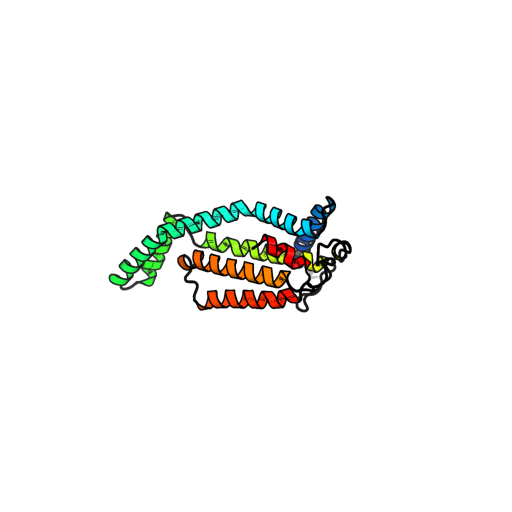 -1.177 3.491 1.00 84.88 123 PHE A N 1
ATOM 1029 C CA . PHE A 1 123 ? 3.841 -0.209 3.642 1.00 84.88 123 PHE A CA 1
ATOM 1030 C C . PHE A 1 123 ? 5.240 -0.824 3.435 1.00 84.88 123 PHE A C 1
ATOM 1032 O O . PHE A 1 123 ? 5.985 -0.292 2.611 1.00 84.88 123 PHE A O 1
ATOM 1039 N N . PRO A 1 124 ? 5.610 -1.963 4.055 1.00 87.19 124 PRO A N 1
ATOM 1040 C CA . PRO A 1 124 ? 6.893 -2.614 3.783 1.00 87.19 124 PRO A CA 1
ATOM 1041 C C . PRO A 1 124 ? 7.031 -3.056 2.327 1.00 87.19 124 PRO A C 1
ATOM 1043 O O . PRO A 1 124 ? 8.046 -2.773 1.701 1.00 87.19 124 PRO A O 1
ATOM 1046 N N . LEU A 1 125 ? 5.986 -3.663 1.750 1.00 85.69 125 LEU A N 1
ATOM 1047 C CA . LEU A 1 125 ? 5.982 -4.056 0.338 1.00 85.69 125 LEU A CA 1
ATOM 1048 C C . LEU A 1 125 ? 6.173 -2.837 -0.577 1.00 85.69 125 LEU A C 1
ATOM 1050 O O . LEU A 1 125 ? 6.872 -2.903 -1.589 1.00 85.69 125 LEU A O 1
ATOM 1054 N N . PHE A 1 126 ? 5.586 -1.697 -0.200 1.00 84.38 126 PHE A N 1
ATOM 1055 C CA . PHE A 1 126 ? 5.797 -0.433 -0.887 1.00 84.38 126 PHE A CA 1
ATOM 1056 C C . PHE A 1 126 ? 7.229 0.074 -0.814 1.00 84.38 126 PHE A C 1
ATOM 1058 O O . PHE A 1 126 ? 7.764 0.480 -1.849 1.00 84.38 126 PHE A O 1
ATOM 1065 N N . LEU A 1 127 ? 7.842 0.040 0.364 1.00 84.38 127 LEU A N 1
ATOM 1066 C CA . LEU A 1 127 ? 9.223 0.466 0.531 1.00 84.38 127 LEU A CA 1
ATOM 1067 C C . LEU A 1 127 ? 10.178 -0.436 -0.246 1.00 84.38 127 LEU A C 1
ATOM 1069 O O . LEU A 1 127 ? 10.983 0.083 -1.013 1.00 84.38 127 LEU A O 1
ATOM 1073 N N . THR A 1 128 ? 10.044 -1.758 -0.118 1.00 85.44 128 THR A N 1
ATOM 1074 C CA . THR A 1 128 ? 10.913 -2.725 -0.801 1.00 85.44 128 THR A CA 1
ATOM 1075 C C . THR A 1 128 ? 10.916 -2.502 -2.307 1.00 85.44 128 THR A C 1
ATOM 1077 O O . THR A 1 128 ? 11.979 -2.349 -2.898 1.00 85.44 128 THR A O 1
ATOM 1080 N N . MET A 1 129 ? 9.739 -2.397 -2.930 1.00 85.12 129 MET A N 1
ATOM 1081 C CA . MET A 1 129 ? 9.651 -2.204 -4.378 1.00 85.12 129 MET A CA 1
ATOM 1082 C C . MET A 1 129 ? 10.191 -0.841 -4.823 1.00 85.12 129 MET A C 1
ATOM 1084 O O . MET A 1 129 ? 10.877 -0.737 -5.834 1.00 85.12 129 MET A O 1
ATOM 1088 N N . THR A 1 130 ? 9.913 0.216 -4.057 1.00 84.50 130 THR A N 1
ATOM 1089 C CA . THR A 1 130 ? 10.421 1.558 -4.374 1.00 84.50 130 THR A CA 1
ATOM 1090 C C . THR A 1 130 ? 11.946 1.614 -4.270 1.00 84.50 130 THR A C 1
ATOM 1092 O O . THR A 1 130 ? 12.597 2.222 -5.116 1.00 84.50 130 THR A O 1
ATOM 1095 N N . PHE A 1 131 ? 12.533 0.980 -3.252 1.00 83.00 131 PHE A N 1
ATOM 1096 C CA . PHE A 1 131 ? 13.985 0.902 -3.110 1.00 83.00 131 PHE A CA 1
ATOM 1097 C C . PHE A 1 131 ? 14.630 0.003 -4.166 1.00 83.00 131 PHE A C 1
ATOM 1099 O O . PHE A 1 131 ? 15.694 0.363 -4.663 1.00 83.00 131 PHE A O 1
ATOM 1106 N N . ALA A 1 132 ? 13.988 -1.102 -4.556 1.00 86.25 132 ALA A N 1
ATOM 1107 C CA . ALA A 1 132 ? 14.450 -1.952 -5.653 1.00 86.25 132 ALA A CA 1
ATOM 1108 C C . ALA A 1 132 ? 14.527 -1.163 -6.970 1.00 86.25 132 ALA A C 1
ATOM 1110 O O . ALA A 1 132 ? 15.597 -1.064 -7.566 1.00 86.25 132 ALA A O 1
ATOM 1111 N N . LEU A 1 133 ? 13.437 -0.486 -7.354 1.00 86.12 133 LEU A N 1
ATOM 1112 C CA . LEU A 1 133 ? 13.398 0.336 -8.568 1.00 86.12 133 LEU A CA 1
ATOM 1113 C C . LEU A 1 133 ? 14.422 1.480 -8.531 1.00 86.12 133 LEU A C 1
ATOM 1115 O O . LEU A 1 133 ? 15.143 1.680 -9.500 1.00 86.12 133 LEU A O 1
ATOM 1119 N N . ARG A 1 134 ? 14.555 2.191 -7.403 1.00 82.75 134 ARG A N 1
ATOM 1120 C CA . ARG A 1 134 ? 15.578 3.246 -7.241 1.00 82.75 134 ARG A CA 1
ATOM 1121 C C . ARG A 1 134 ? 17.004 2.723 -7.370 1.00 82.75 134 ARG A C 1
ATOM 1123 O O . ARG A 1 134 ? 17.854 3.392 -7.952 1.00 82.75 134 ARG A O 1
ATOM 1130 N N . SER A 1 135 ? 17.259 1.535 -6.829 1.00 82.44 135 SER A N 1
ATOM 1131 C CA . SER A 1 135 ? 18.568 0.894 -6.939 1.00 82.44 135 SER A CA 1
ATOM 1132 C C . SER A 1 135 ? 18.879 0.560 -8.399 1.00 82.44 135 SER A C 1
ATOM 1134 O O . SER A 1 135 ? 19.975 0.855 -8.865 1.00 82.44 135 SER A O 1
ATOM 1136 N N . MET A 1 136 ? 17.889 0.054 -9.143 1.00 82.88 136 MET A N 1
ATOM 1137 C CA . MET A 1 136 ? 18.020 -0.261 -10.570 1.00 82.88 136 MET A CA 1
ATOM 1138 C C . MET A 1 136 ? 18.185 0.974 -11.465 1.00 82.88 136 MET A C 1
ATOM 1140 O O . MET A 1 136 ? 18.890 0.884 -12.463 1.00 82.88 136 MET A O 1
ATOM 1144 N N . THR A 1 137 ? 17.604 2.129 -11.115 1.00 82.69 137 THR A N 1
ATOM 1145 C CA . THR A 1 137 ? 17.822 3.398 -11.844 1.00 82.69 137 THR A CA 1
ATOM 1146 C C . THR A 1 137 ? 19.099 4.126 -11.425 1.00 82.69 137 THR A C 1
ATOM 1148 O O . THR A 1 137 ? 19.378 5.214 -11.917 1.00 82.69 137 THR A O 1
ATOM 1151 N N . GLY A 1 138 ? 19.849 3.593 -10.458 1.00 76.88 138 GLY A N 1
ATOM 1152 C CA . GLY A 1 138 ? 21.042 4.240 -9.920 1.00 76.88 138 GLY A CA 1
ATOM 1153 C C . GLY A 1 138 ? 20.778 5.513 -9.104 1.00 76.88 138 GLY A C 1
ATOM 1154 O O . GLY A 1 138 ? 21.744 6.203 -8.776 1.00 76.88 138 GLY A O 1
ATOM 1155 N N . TRP A 1 139 ? 19.520 5.802 -8.747 1.00 75.50 139 TRP A N 1
ATOM 1156 C CA . TRP A 1 139 ? 19.107 7.017 -8.038 1.00 75.50 139 TRP A CA 1
ATOM 1157 C C . TRP A 1 139 ? 19.188 6.823 -6.519 1.00 75.50 139 TRP A C 1
ATOM 1159 O O . TRP A 1 139 ? 18.546 5.932 -5.960 1.00 75.50 139 TRP A O 1
ATOM 1169 N N . SER A 1 140 ? 19.954 7.671 -5.831 1.00 68.12 140 SER A N 1
ATOM 1170 C CA . SER A 1 140 ? 20.139 7.611 -4.375 1.00 68.12 140 SER A CA 1
ATOM 1171 C C . SER A 1 140 ? 19.506 8.802 -3.665 1.00 68.12 140 SER A C 1
ATOM 1173 O O . SER A 1 140 ? 19.625 9.940 -4.112 1.00 68.12 140 SER A O 1
ATOM 1175 N N . ILE A 1 141 ? 18.894 8.549 -2.509 1.00 66.69 141 ILE A N 1
ATOM 1176 C CA . ILE A 1 141 ? 18.408 9.605 -1.616 1.00 66.69 141 ILE A CA 1
ATOM 1177 C C . ILE A 1 141 ? 19.584 10.035 -0.727 1.00 66.69 141 ILE A C 1
ATOM 1179 O O . ILE A 1 141 ? 20.230 9.156 -0.164 1.00 66.69 141 ILE A O 1
ATOM 1183 N N . PRO A 1 142 ? 19.834 11.336 -0.495 1.00 62.69 142 PRO A N 1
ATOM 1184 C CA . PRO A 1 142 ? 20.938 11.794 0.362 1.00 62.69 142 PRO A CA 1
ATOM 1185 C C . PRO A 1 142 ? 20.948 11.186 1.776 1.00 62.69 142 PRO A C 1
ATOM 1187 O O . PRO A 1 142 ? 21.999 11.049 2.391 1.00 62.69 142 PRO A O 1
ATOM 1190 N N . LEU A 1 143 ? 19.775 10.803 2.287 1.00 64.81 143 LEU A N 1
ATOM 1191 C CA . LEU A 1 143 ? 19.590 10.217 3.617 1.00 64.81 143 LEU A CA 1
ATOM 1192 C C . LEU A 1 143 ? 19.900 8.705 3.682 1.00 64.81 143 LEU A C 1
ATOM 1194 O O . LEU A 1 143 ? 20.085 8.170 4.771 1.00 64.81 143 LEU A O 1
ATOM 1198 N N . PHE A 1 144 ? 19.943 8.008 2.540 1.00 66.06 144 PHE A N 1
ATOM 1199 C CA . PHE A 1 144 ? 20.145 6.558 2.466 1.00 66.06 144 PHE A CA 1
ATOM 1200 C C . PHE A 1 144 ? 21.218 6.231 1.416 1.00 66.06 144 PHE A C 1
ATOM 1202 O O . PHE A 1 144 ? 20.953 6.389 0.221 1.00 66.06 144 PHE A O 1
ATOM 1209 N N . PRO A 1 145 ? 22.413 5.767 1.833 1.00 62.59 145 PRO A N 1
ATOM 1210 C CA . PRO A 1 145 ? 23.505 5.454 0.917 1.00 62.59 145 PRO A CA 1
ATOM 1211 C C . PRO A 1 145 ? 23.086 4.442 -0.151 1.00 62.59 145 PRO A C 1
ATOM 1213 O O . PRO A 1 145 ? 22.304 3.527 0.122 1.00 62.59 145 PRO A O 1
ATOM 1216 N N . LYS A 1 146 ? 23.631 4.603 -1.361 1.00 63.12 146 LYS A N 1
ATOM 1217 C CA . LYS A 1 146 ? 23.392 3.700 -2.488 1.00 63.12 146 LYS A CA 1
ATOM 1218 C C . LYS A 1 146 ? 23.877 2.282 -2.129 1.00 63.12 146 LYS A C 1
ATOM 1220 O O . LYS A 1 146 ? 25.037 2.138 -1.754 1.00 63.12 146 LYS A O 1
ATOM 1225 N N . PRO A 1 147 ? 23.030 1.246 -2.227 1.00 64.12 147 PRO A N 1
ATOM 1226 C CA . PRO A 1 147 ? 23.505 -0.132 -2.204 1.00 64.12 147 PRO A CA 1
ATOM 1227 C C . PRO A 1 147 ? 24.278 -0.439 -3.499 1.00 64.12 147 PRO A C 1
ATOM 1229 O O . PRO A 1 147 ? 23.916 0.089 -4.550 1.00 64.12 147 PRO A O 1
ATOM 1232 N N . ASP A 1 148 ? 25.308 -1.293 -3.432 1.00 66.88 148 ASP A N 1
ATOM 1233 C CA . ASP A 1 148 ? 26.165 -1.713 -4.562 1.00 66.88 148 ASP A CA 1
ATOM 1234 C C . ASP A 1 148 ? 25.416 -2.605 -5.576 1.00 66.88 148 ASP A C 1
ATOM 1236 O O . ASP A 1 148 ? 25.781 -3.749 -5.838 1.00 66.88 148 ASP A O 1
ATOM 1240 N N . ILE A 1 149 ? 24.308 -2.105 -6.120 1.00 68.50 149 ILE A N 1
ATOM 1241 C CA . ILE A 1 149 ? 23.489 -2.776 -7.128 1.00 68.50 149 ILE A CA 1
ATOM 1242 C C . ILE A 1 149 ? 23.776 -2.093 -8.473 1.00 68.50 149 ILE A C 1
ATOM 1244 O O . ILE A 1 149 ? 23.677 -0.861 -8.557 1.00 68.50 149 ILE A O 1
ATOM 1248 N N . PRO A 1 150 ? 24.155 -2.850 -9.521 1.00 73.81 150 PRO A N 1
ATOM 1249 C CA . PRO A 1 150 ? 24.407 -2.281 -10.837 1.00 73.81 150 PRO A CA 1
ATOM 1250 C C . PRO A 1 150 ? 23.115 -1.709 -11.428 1.00 73.81 150 PRO A C 1
ATOM 1252 O O . PRO A 1 150 ? 22.037 -2.288 -11.290 1.00 73.81 150 PRO A O 1
ATOM 1255 N N . MET A 1 151 ? 23.239 -0.553 -12.079 1.00 80.19 151 MET A N 1
ATOM 1256 C CA . MET A 1 151 ? 22.138 0.079 -12.802 1.00 80.19 151 MET A CA 1
ATOM 1257 C C . MET A 1 151 ? 21.785 -0.756 -14.034 1.00 80.19 151 MET A C 1
ATOM 1259 O O . MET A 1 151 ? 22.683 -1.198 -14.753 1.00 80.19 151 MET A O 1
ATOM 1263 N N . ASP A 1 152 ? 20.492 -0.936 -14.292 1.00 81.81 152 ASP A N 1
ATOM 1264 C CA . ASP A 1 152 ? 20.031 -1.637 -15.486 1.00 81.81 152 ASP A CA 1
ATOM 1265 C C . ASP A 1 152 ? 19.879 -0.644 -16.643 1.00 81.81 152 ASP A C 1
ATOM 1267 O O . ASP A 1 152 ? 19.047 0.266 -16.606 1.00 81.81 152 ASP A O 1
ATOM 1271 N N . VAL A 1 153 ? 20.720 -0.800 -17.666 1.00 82.00 153 VAL A N 1
ATOM 1272 C CA . VAL A 1 153 ? 20.769 0.109 -18.820 1.00 82.00 153 VAL A CA 1
ATOM 1273 C C . VAL A 1 153 ? 19.491 0.009 -19.655 1.00 82.00 153 VAL A C 1
ATOM 1275 O O . VAL A 1 153 ? 19.133 0.971 -20.321 1.00 82.00 153 VAL A O 1
ATOM 1278 N N . SER A 1 154 ? 18.762 -1.109 -19.593 1.00 84.62 154 SER A N 1
ATOM 1279 C CA . SER A 1 154 ? 17.518 -1.292 -20.354 1.00 84.62 154 SER A CA 1
ATOM 1280 C C . SER A 1 154 ? 16.377 -0.359 -19.923 1.00 84.62 154 SER A C 1
ATOM 1282 O O . SER A 1 154 ? 15.502 -0.037 -20.726 1.00 84.62 154 SER A O 1
ATOM 1284 N N . LEU A 1 155 ? 16.423 0.196 -18.705 1.00 83.94 155 LEU A N 1
ATOM 1285 C CA . LEU A 1 155 ? 15.432 1.179 -18.251 1.00 83.94 155 LEU A CA 1
ATOM 1286 C C . LEU A 1 155 ? 15.508 2.531 -18.983 1.00 83.94 155 LEU A C 1
ATOM 1288 O O . LEU A 1 155 ? 14.540 3.289 -18.931 1.00 83.94 155 LEU A O 1
ATOM 1292 N N . THR A 1 156 ? 16.631 2.871 -19.622 1.00 83.94 156 THR A N 1
ATOM 1293 C CA . THR A 1 156 ? 16.812 4.207 -20.222 1.00 83.94 156 THR A CA 1
ATOM 1294 C C . THR A 1 156 ? 16.183 4.348 -21.603 1.00 83.94 156 THR A C 1
ATOM 1296 O O . THR A 1 156 ? 15.933 5.471 -22.031 1.00 83.94 156 THR A O 1
ATOM 1299 N N . TYR A 1 157 ? 15.928 3.238 -22.301 1.00 83.44 157 TYR A N 1
ATOM 1300 C CA . TYR A 1 157 ? 15.419 3.254 -23.677 1.00 83.44 157 TYR A CA 1
ATOM 1301 C C . TYR A 1 157 ? 14.096 2.503 -23.876 1.00 83.44 157 TYR A C 1
ATOM 1303 O O . TYR A 1 157 ? 13.452 2.682 -24.907 1.00 83.44 157 TYR A O 1
ATOM 1311 N N . GLU A 1 158 ? 13.640 1.695 -22.913 1.00 84.94 158 GLU A N 1
ATOM 1312 C CA . GLU A 1 158 ? 12.373 0.947 -23.008 1.00 84.94 158 GLU A CA 1
ATOM 1313 C C . GLU A 1 158 ? 11.153 1.704 -22.456 1.00 84.94 158 GLU A C 1
ATOM 1315 O O . GLU A 1 158 ? 10.277 1.149 -21.778 1.00 84.94 158 GLU A O 1
ATOM 1320 N N . GLY A 1 159 ? 11.098 3.000 -22.736 1.00 82.88 159 GLY A N 1
ATOM 1321 C CA . GLY A 1 159 ? 9.995 3.856 -22.339 1.00 82.88 159 GLY A CA 1
ATOM 1322 C C . GLY A 1 159 ? 8.786 3.854 -23.268 1.00 82.88 159 GLY A C 1
ATOM 1323 O O . GLY A 1 159 ? 8.755 3.191 -24.304 1.00 82.88 159 GLY A O 1
ATOM 1324 N N . ILE A 1 160 ? 7.755 4.612 -22.883 1.00 84.69 160 ILE A N 1
ATOM 1325 C CA . ILE A 1 160 ? 6.516 4.768 -23.656 1.00 84.69 160 ILE A CA 1
ATOM 1326 C C . ILE A 1 160 ? 6.071 6.234 -23.706 1.00 84.69 160 ILE A C 1
ATOM 1328 O O . ILE A 1 160 ? 6.146 6.965 -22.717 1.00 84.69 160 ILE A O 1
ATOM 1332 N N . ALA A 1 161 ? 5.561 6.654 -24.867 1.00 84.75 161 ALA A N 1
ATOM 1333 C CA . ALA A 1 161 ? 5.034 7.996 -25.119 1.00 84.75 161 ALA A CA 1
ATOM 1334 C C . ALA A 1 161 ? 6.043 9.115 -24.768 1.00 84.75 161 ALA A C 1
ATOM 1336 O O . ALA A 1 161 ? 7.135 9.148 -25.333 1.00 84.75 161 ALA A O 1
ATOM 1337 N N . TRP A 1 162 ? 5.687 10.035 -23.864 1.00 81.38 162 TRP A N 1
ATOM 1338 C CA . TRP A 1 162 ? 6.544 11.147 -23.420 1.00 81.38 162 TRP A CA 1
ATOM 1339 C C . TRP A 1 162 ? 7.594 10.736 -22.371 1.00 81.38 162 TRP A C 1
ATOM 1341 O O . TRP A 1 162 ? 8.402 11.561 -21.956 1.00 81.38 162 TRP A O 1
ATOM 1351 N N . MET A 1 163 ? 7.592 9.468 -21.946 1.00 80.69 163 MET A N 1
ATOM 1352 C CA . MET A 1 163 ? 8.494 8.902 -20.943 1.00 80.69 163 MET A CA 1
ATOM 1353 C C . MET A 1 163 ? 9.424 7.891 -21.614 1.00 80.69 163 MET A C 1
ATOM 1355 O O . MET A 1 163 ? 9.258 6.690 -21.420 1.00 80.69 163 MET A O 1
ATOM 1359 N N . GLN A 1 164 ? 10.353 8.357 -22.455 1.00 82.44 164 GLN A N 1
ATOM 1360 C CA . GLN A 1 164 ? 11.297 7.464 -23.146 1.00 82.44 164 GLN A CA 1
ATOM 1361 C C . GLN A 1 164 ? 12.389 6.922 -22.217 1.00 82.44 164 GLN A C 1
ATOM 1363 O O . GLN A 1 164 ? 12.751 5.755 -22.326 1.00 82.44 164 GLN A O 1
ATOM 1368 N N . ASP A 1 165 ? 12.838 7.743 -21.267 1.00 84.31 165 ASP A N 1
ATOM 1369 C CA . ASP A 1 165 ? 13.779 7.352 -20.221 1.00 84.31 165 ASP A CA 1
ATOM 1370 C C . ASP A 1 165 ? 13.042 7.219 -18.880 1.00 84.31 165 ASP A C 1
ATOM 1372 O O . ASP A 1 165 ? 12.543 8.203 -18.328 1.00 84.31 165 ASP A O 1
ATOM 1376 N N . LEU A 1 166 ? 12.959 5.996 -18.343 1.00 83.38 166 LEU A N 1
ATOM 1377 C CA . LEU A 1 166 ? 12.296 5.739 -17.056 1.00 83.38 166 LEU A CA 1
ATOM 1378 C C . LEU A 1 166 ? 13.157 6.154 -15.854 1.00 83.38 166 LEU A C 1
ATOM 1380 O O . LEU A 1 166 ? 12.642 6.247 -14.732 1.00 83.38 166 LEU A O 1
ATOM 1384 N N . THR A 1 167 ? 14.454 6.377 -16.067 1.00 84.94 167 THR A N 1
ATOM 1385 C CA . THR A 1 167 ? 15.423 6.744 -15.027 1.00 84.94 167 THR A CA 1
ATOM 1386 C C . THR A 1 167 ? 15.434 8.249 -14.763 1.00 84.94 167 THR A C 1
ATOM 1388 O O . THR A 1 167 ? 15.735 8.678 -13.645 1.00 84.94 167 THR A O 1
ATOM 1391 N N . ALA A 1 168 ? 15.023 9.043 -15.752 1.00 83.44 168 ALA A N 1
ATOM 1392 C CA . ALA A 1 168 ? 14.866 10.483 -15.637 1.00 83.44 168 ALA A CA 1
ATOM 1393 C C . ALA A 1 168 ? 13.524 10.876 -14.974 1.00 83.44 168 ALA A C 1
ATOM 1395 O O . ALA A 1 168 ? 12.543 10.118 -15.025 1.00 83.44 168 ALA A O 1
ATOM 1396 N N . PRO A 1 169 ? 13.449 12.060 -14.337 1.00 83.06 169 PRO A N 1
ATOM 1397 C CA . PRO A 1 169 ? 12.185 12.655 -13.908 1.00 83.06 169 PRO A CA 1
ATOM 1398 C C . PRO A 1 169 ? 11.247 12.959 -15.087 1.00 83.06 169 PRO A C 1
ATOM 1400 O O . PRO A 1 169 ? 11.700 13.224 -16.201 1.00 83.06 169 PRO A O 1
ATOM 1403 N N . ASP A 1 170 ? 9.937 12.963 -14.826 1.00 83.12 170 ASP A N 1
ATOM 1404 C CA . ASP A 1 170 ? 8.925 13.302 -15.834 1.00 83.12 170 ASP A CA 1
ATOM 1405 C C . ASP A 1 170 ? 9.100 14.764 -16.278 1.00 83.12 170 ASP A C 1
ATOM 1407 O O . ASP A 1 170 ? 8.957 15.687 -15.477 1.00 83.12 170 ASP A O 1
ATOM 1411 N N . SER A 1 171 ? 9.397 14.973 -17.563 1.00 80.25 171 SER A N 1
ATOM 1412 C CA . SER A 1 171 ? 9.674 16.301 -18.129 1.00 80.25 171 SER A CA 1
ATOM 1413 C C . SER A 1 171 ? 8.448 17.218 -18.144 1.00 80.25 171 SER A C 1
ATOM 1415 O O . SER A 1 171 ? 8.594 18.436 -18.093 1.00 80.25 171 SER A O 1
ATOM 1417 N N . ILE A 1 172 ? 7.240 16.647 -18.216 1.00 85.06 172 ILE A N 1
ATOM 1418 C CA . ILE A 1 172 ? 5.973 17.398 -18.266 1.00 85.06 172 ILE A CA 1
ATOM 1419 C C . ILE A 1 172 ? 5.340 17.480 -16.868 1.00 85.06 172 ILE A C 1
ATOM 1421 O O . ILE A 1 172 ? 4.558 18.385 -16.580 1.00 85.06 172 ILE A O 1
ATOM 1425 N N . GLY A 1 173 ? 5.671 16.536 -15.981 1.00 82.31 173 GLY A N 1
ATOM 1426 C CA . GLY A 1 173 ? 5.087 16.436 -14.643 1.00 82.31 173 GLY A CA 1
ATOM 1427 C C . GLY A 1 173 ? 3.620 15.990 -14.642 1.00 82.31 173 GLY A C 1
ATOM 1428 O O . GLY A 1 173 ? 2.937 16.120 -13.624 1.00 82.31 173 GLY A O 1
ATOM 1429 N N . PHE A 1 174 ? 3.126 15.443 -15.755 1.00 85.12 174 PHE A N 1
ATOM 1430 C CA . PHE A 1 174 ? 1.752 14.960 -15.879 1.00 85.12 174 PHE A CA 1
ATOM 1431 C C . PHE A 1 174 ? 1.491 13.766 -14.950 1.00 85.12 174 PHE A C 1
ATOM 1433 O O . PHE A 1 174 ? 0.481 13.736 -14.243 1.00 85.12 174 PHE A O 1
ATOM 1440 N N . LEU A 1 175 ? 2.423 12.806 -14.891 1.00 82.62 175 LEU A N 1
ATOM 1441 C CA . LEU A 1 175 ? 2.244 11.578 -14.114 1.00 82.62 175 LEU A CA 1
ATOM 1442 C C . LEU A 1 175 ? 2.167 11.855 -12.597 1.00 82.62 175 LEU A C 1
ATOM 1444 O O . LEU A 1 175 ? 1.205 11.406 -11.968 1.00 82.62 175 LEU A O 1
ATOM 1448 N N . PRO A 1 176 ? 3.094 12.627 -11.988 1.00 83.88 176 PRO A N 1
ATOM 1449 C CA . PRO A 1 176 ? 3.019 12.981 -10.568 1.00 83.88 176 PRO A CA 1
ATOM 1450 C C . PRO A 1 176 ? 1.735 13.729 -10.183 1.00 83.88 176 PRO A C 1
ATOM 1452 O O . PRO A 1 176 ? 1.180 13.470 -9.114 1.00 83.88 176 PRO A O 1
ATOM 1455 N N . VAL A 1 177 ? 1.237 14.623 -11.047 1.00 86.31 177 VAL A N 1
ATOM 1456 C CA . VAL A 1 177 ? 0.002 15.384 -10.796 1.00 86.31 177 VAL A CA 1
ATOM 1457 C C . VAL A 1 177 ? -1.221 14.472 -10.845 1.00 86.31 177 VAL A C 1
ATOM 1459 O O . VAL A 1 177 ? -2.006 14.460 -9.896 1.00 86.31 177 VAL A O 1
ATOM 1462 N N . CYS A 1 178 ? -1.372 13.663 -11.899 1.00 86.69 178 CYS A N 1
ATOM 1463 C CA . CYS A 1 178 ? -2.485 12.719 -12.009 1.00 86.69 178 CYS A CA 1
ATOM 1464 C C . CYS A 1 178 ? -2.506 11.736 -10.835 1.00 86.69 178 CYS A C 1
ATOM 1466 O O . CYS A 1 178 ? -3.542 11.564 -10.197 1.00 86.69 178 CYS A O 1
ATOM 1468 N N . LEU A 1 179 ? -1.360 11.144 -10.493 1.00 83.00 179 LEU A N 1
ATOM 1469 C CA . LEU A 1 179 ? -1.252 10.236 -9.350 1.00 83.00 179 LEU A CA 1
ATOM 1470 C C . LEU A 1 179 ? -1.585 10.920 -8.028 1.00 83.00 179 LEU A C 1
ATOM 1472 O O . LEU A 1 179 ? -2.266 10.336 -7.188 1.00 83.00 179 LEU A O 1
ATOM 1476 N N . GLY A 1 180 ? -1.142 12.164 -7.854 1.00 84.56 180 GLY A N 1
ATOM 1477 C CA . GLY A 1 180 ? -1.496 12.992 -6.712 1.00 84.56 180 GLY A CA 1
ATOM 1478 C C . GLY A 1 180 ? -3.001 13.174 -6.551 1.00 84.56 180 GLY A C 1
ATOM 1479 O O . GLY A 1 180 ? -3.534 12.974 -5.460 1.00 84.56 180 GLY A O 1
ATOM 1480 N N . LEU A 1 181 ? -3.693 13.501 -7.646 1.00 87.12 181 LEU A N 1
ATOM 1481 C CA . LEU A 1 181 ? -5.143 13.692 -7.661 1.00 87.12 181 LEU A CA 1
ATOM 1482 C C . LEU A 1 181 ? -5.899 12.391 -7.378 1.00 87.12 181 LEU A C 1
ATOM 1484 O O . LEU A 1 181 ? -6.810 12.391 -6.550 1.00 87.12 181 LEU A O 1
ATOM 1488 N N . ILE A 1 182 ? -5.512 11.274 -8.001 1.00 87.75 182 ILE A N 1
ATOM 1489 C CA . ILE A 1 182 ? -6.174 9.985 -7.747 1.00 87.75 182 ILE A CA 1
ATOM 1490 C C . ILE A 1 182 ? -5.914 9.537 -6.301 1.00 87.75 182 ILE A C 1
ATOM 1492 O O . ILE A 1 182 ? -6.831 9.077 -5.623 1.00 87.75 182 ILE A O 1
ATOM 1496 N N . ASN A 1 183 ? -4.700 9.728 -5.776 1.00 85.50 183 ASN A N 1
ATOM 1497 C CA . ASN A 1 183 ? -4.398 9.439 -4.375 1.00 85.50 183 ASN A CA 1
ATOM 1498 C C . ASN A 1 183 ? -5.222 10.318 -3.418 1.00 85.50 183 ASN A C 1
ATOM 1500 O O . ASN A 1 183 ? -5.705 9.825 -2.402 1.00 85.50 183 ASN A O 1
ATOM 1504 N N . LEU A 1 184 ? -5.437 11.595 -3.752 1.00 86.12 184 LEU A N 1
ATOM 1505 C CA . LEU A 1 184 ? -6.294 12.485 -2.970 1.00 86.12 184 LEU A CA 1
ATOM 1506 C C . LEU A 1 184 ? -7.746 11.986 -2.954 1.00 86.12 184 LEU A C 1
ATOM 1508 O O . LEU A 1 184 ? -8.327 11.864 -1.878 1.00 86.12 184 LEU A O 1
ATOM 1512 N N . ILE A 1 185 ? -8.298 11.613 -4.113 1.00 88.19 185 ILE A N 1
ATOM 1513 C CA . ILE A 1 185 ? -9.638 11.011 -4.216 1.00 88.19 185 ILE A CA 1
ATOM 1514 C C . ILE A 1 185 ? -9.714 9.729 -3.381 1.00 88.19 185 ILE A C 1
ATOM 1516 O O . ILE A 1 185 ? -10.653 9.546 -2.608 1.00 88.19 185 ILE A O 1
ATOM 1520 N N . ASN A 1 186 ? -8.708 8.858 -3.481 1.00 84.88 186 ASN A N 1
ATOM 1521 C CA . ASN A 1 186 ? -8.641 7.638 -2.687 1.00 84.88 186 ASN A CA 1
ATOM 1522 C C . ASN A 1 186 ? -8.622 7.928 -1.187 1.00 84.88 186 ASN A C 1
ATOM 1524 O O . ASN A 1 186 ? -9.325 7.258 -0.433 1.00 84.88 186 ASN A O 1
ATOM 1528 N N . ILE A 1 187 ? -7.856 8.919 -0.733 1.00 84.00 187 ILE A N 1
ATOM 1529 C CA . ILE A 1 187 ? -7.827 9.324 0.675 1.00 84.00 187 ILE A CA 1
ATOM 1530 C C . ILE A 1 187 ? -9.201 9.834 1.117 1.00 84.00 187 ILE A C 1
ATOM 1532 O O . ILE A 1 187 ? -9.673 9.389 2.159 1.00 84.00 187 ILE A O 1
ATOM 1536 N N . GLU A 1 188 ? -9.873 10.683 0.336 1.00 84.81 188 GLU A N 1
ATOM 1537 C CA . GLU A 1 188 ? -11.227 11.165 0.657 1.00 84.81 188 GLU A CA 1
ATOM 1538 C C . GLU A 1 188 ? -12.237 10.018 0.760 1.00 84.81 188 GLU A C 1
ATOM 1540 O O . GLU A 1 188 ? -12.992 9.933 1.730 1.00 84.81 188 GLU A O 1
ATOM 1545 N N . LEU A 1 189 ? -12.210 9.082 -0.194 1.00 84.06 189 LEU A N 1
ATOM 1546 C CA . LEU A 1 189 ? -13.070 7.899 -0.174 1.00 84.06 189 LEU A CA 1
ATOM 1547 C C . LEU A 1 189 ? -12.780 7.019 1.046 1.00 84.06 189 LEU A C 1
ATOM 1549 O O . LEU A 1 189 ? -13.701 6.598 1.745 1.00 84.06 189 LEU A O 1
ATOM 1553 N N . ASN A 1 190 ? -11.506 6.763 1.349 1.00 80.19 190 ASN A N 1
ATOM 1554 C CA . ASN A 1 190 ? -11.126 5.990 2.527 1.00 80.19 190 ASN A CA 1
ATOM 1555 C C . ASN A 1 190 ? -11.544 6.713 3.816 1.00 80.19 190 ASN A C 1
ATOM 1557 O O . ASN A 1 190 ? -12.109 6.081 4.701 1.00 80.19 190 ASN A O 1
ATOM 1561 N N . ILE A 1 191 ? -11.344 8.028 3.930 1.00 80.31 191 ILE A N 1
ATOM 1562 C CA . ILE A 1 191 ? -11.818 8.806 5.081 1.00 80.31 191 ILE A CA 1
ATOM 1563 C C . ILE A 1 191 ? -13.333 8.669 5.209 1.00 80.31 191 ILE A C 1
ATOM 1565 O O . ILE A 1 191 ? -13.809 8.405 6.307 1.00 80.31 191 ILE A O 1
ATOM 1569 N N . TYR A 1 192 ? -14.086 8.775 4.115 1.00 79.69 192 TYR A N 1
ATOM 1570 C CA . TYR A 1 192 ? -15.536 8.602 4.132 1.00 79.69 192 TYR A CA 1
ATOM 1571 C C . TYR A 1 192 ? -15.955 7.223 4.674 1.00 79.69 192 TYR A C 1
ATOM 1573 O O . TYR A 1 192 ? -16.790 7.154 5.574 1.00 79.69 192 TYR A O 1
ATOM 1581 N N . PHE A 1 193 ? -15.325 6.135 4.216 1.00 74.38 193 PHE A N 1
ATOM 1582 C CA . PHE A 1 193 ? -15.628 4.778 4.695 1.00 74.38 193 PHE A CA 1
ATOM 1583 C C . PHE A 1 193 ? -15.132 4.495 6.126 1.00 74.38 193 PHE A C 1
ATOM 1585 O O . PHE A 1 193 ? -15.806 3.799 6.887 1.00 74.38 193 PHE A O 1
ATOM 1592 N N . TYR A 1 194 ? -13.967 5.021 6.518 1.00 71.19 194 TYR A N 1
ATOM 1593 C CA . TYR A 1 194 ? -13.325 4.720 7.806 1.00 71.19 194 TYR A CA 1
ATOM 1594 C C . TYR A 1 194 ? -13.641 5.718 8.925 1.00 71.19 194 TYR A C 1
ATOM 1596 O O . TYR A 1 194 ? -13.419 5.381 10.092 1.00 71.19 194 TYR A O 1
ATOM 1604 N N . LYS A 1 195 ? -14.204 6.897 8.623 1.00 70.25 195 LYS A N 1
ATOM 1605 C CA . LYS A 1 195 ? -14.688 7.877 9.619 1.00 70.25 195 LYS A CA 1
ATOM 1606 C C . LYS A 1 195 ? -15.663 7.246 10.606 1.00 70.25 195 LYS A C 1
ATOM 1608 O O . LYS A 1 195 ? -15.743 7.651 11.761 1.00 70.25 195 LYS A O 1
ATOM 1613 N N . GLU A 1 196 ? -16.382 6.221 10.160 1.00 62.62 196 GLU A N 1
ATOM 1614 C CA . GLU A 1 196 ? -17.324 5.510 11.003 1.00 62.62 196 GLU A CA 1
ATOM 1615 C C . GLU A 1 196 ? -16.639 4.561 12.003 1.00 62.62 196 GLU A C 1
ATOM 1617 O O . GLU A 1 196 ? -17.221 4.286 13.052 1.00 62.62 196 GLU A O 1
ATOM 1622 N N . MET A 1 197 ? -15.431 4.078 11.696 1.00 61.12 197 MET A N 1
ATOM 1623 C CA . MET A 1 197 ? -14.733 3.006 12.413 1.00 61.12 197 MET A CA 1
ATOM 1624 C C . MET A 1 197 ? -13.618 3.492 13.332 1.00 61.12 197 MET A C 1
ATOM 1626 O O . MET A 1 197 ? -13.368 2.909 14.390 1.00 61.12 197 MET A O 1
ATOM 1630 N N . PHE A 1 198 ? -12.971 4.583 12.946 1.00 62.22 198 PHE A N 1
ATOM 1631 C CA . PHE A 1 198 ? -11.999 5.279 13.765 1.00 62.22 198 PHE A CA 1
ATOM 1632 C C . PHE A 1 198 ? -12.546 6.669 14.070 1.00 62.22 198 PHE A C 1
ATOM 1634 O O . PHE A 1 198 ? -13.080 7.325 13.179 1.00 62.22 198 PHE A O 1
ATOM 1641 N N . PHE A 1 199 ? -12.351 7.168 15.294 1.00 59.41 199 PHE A N 1
ATOM 1642 C CA . PHE A 1 199 ? -12.399 8.613 15.532 1.00 59.41 199 PHE A CA 1
ATOM 1643 C C . PHE A 1 199 ? -11.166 9.225 14.858 1.00 59.41 199 PHE A C 1
ATOM 1645 O O . PHE A 1 199 ? -10.186 9.580 15.510 1.00 59.41 199 PHE A O 1
ATOM 1652 N N . ALA A 1 200 ? -11.172 9.261 13.525 1.00 60.09 200 ALA A N 1
ATOM 1653 C CA . ALA A 1 200 ? -10.189 9.995 12.759 1.00 60.09 200 ALA A CA 1
ATOM 1654 C C . ALA A 1 200 ? -10.416 11.464 13.108 1.00 60.09 200 ALA A C 1
ATOM 1656 O O . ALA A 1 200 ? -11.422 12.061 12.721 1.00 60.09 200 ALA A O 1
ATOM 1657 N N . SER A 1 201 ? -9.531 12.016 13.937 1.00 67.06 201 SER A N 1
ATOM 1658 C CA . SER A 1 201 ? -9.606 13.425 14.285 1.00 67.06 201 SER A CA 1
ATOM 1659 C C . SER A 1 201 ? -9.487 14.246 13.005 1.00 67.06 201 SER A C 1
ATOM 1661 O O . SER A 1 201 ? -8.746 13.877 12.090 1.00 67.06 201 SER A O 1
ATOM 1663 N N . THR A 1 202 ? -10.175 15.387 12.950 1.00 75.88 202 THR A N 1
ATOM 1664 C CA . THR A 1 202 ? -10.051 16.345 11.839 1.00 75.88 202 THR A CA 1
ATOM 1665 C C . THR A 1 202 ? -8.584 16.681 11.555 1.00 75.88 202 THR A C 1
ATOM 1667 O O . THR A 1 202 ? -8.200 16.918 10.415 1.00 75.88 202 THR A O 1
ATOM 1670 N N . PHE A 1 203 ? -7.736 16.640 12.586 1.00 78.94 203 PHE A N 1
ATOM 1671 C CA . PHE A 1 203 ? -6.292 16.772 12.450 1.00 78.94 203 PHE A CA 1
ATOM 1672 C C . PHE A 1 203 ? -5.664 15.651 11.606 1.00 78.94 203 PHE A C 1
ATOM 1674 O O . PHE A 1 203 ? -4.952 15.957 10.656 1.00 78.94 203 PHE A O 1
ATOM 1681 N N . MET A 1 204 ? -5.939 14.371 11.889 1.00 75.06 204 MET A N 1
ATOM 1682 C CA . MET A 1 204 ? -5.359 13.259 11.122 1.00 75.06 204 MET A CA 1
ATOM 1683 C C . MET A 1 204 ? -5.802 13.258 9.658 1.00 75.06 204 MET A C 1
ATOM 1685 O O . MET A 1 204 ? -4.988 12.988 8.777 1.00 75.06 204 MET A O 1
ATOM 1689 N N . THR A 1 205 ? -7.063 13.599 9.380 1.00 79.25 205 THR A N 1
ATOM 1690 C CA . THR A 1 205 ? -7.567 13.677 8.001 1.00 79.25 205 THR A CA 1
ATOM 1691 C C . THR A 1 205 ? -6.904 14.817 7.229 1.00 79.25 205 THR A C 1
ATOM 1693 O O . THR A 1 205 ? -6.443 14.615 6.108 1.00 79.25 205 THR A O 1
ATOM 1696 N N . ARG A 1 206 ? -6.771 15.998 7.849 1.00 82.12 206 ARG A N 1
ATOM 1697 C CA . ARG A 1 206 ? -6.080 17.152 7.249 1.00 82.12 206 ARG A CA 1
ATOM 1698 C C . ARG A 1 206 ? -4.588 16.882 7.070 1.00 82.12 206 ARG A C 1
ATOM 1700 O O . ARG A 1 206 ? -4.025 17.224 6.038 1.00 82.12 206 ARG A O 1
ATOM 1707 N N . PHE A 1 207 ? -3.961 16.209 8.030 1.00 83.88 207 PHE A N 1
ATOM 1708 C CA . PHE A 1 207 ? -2.566 15.791 7.935 1.00 83.88 207 PHE A CA 1
ATOM 1709 C C . PHE A 1 207 ? -2.346 14.810 6.777 1.00 83.88 207 PHE A C 1
ATOM 1711 O O . PHE A 1 207 ? -1.413 14.996 6.000 1.00 83.88 207 PHE A O 1
ATOM 1718 N N . ALA A 1 208 ? -3.209 13.804 6.604 1.00 79.31 208 ALA A N 1
ATOM 1719 C CA . ALA A 1 208 ? -3.134 12.877 5.472 1.00 79.31 208 ALA A CA 1
ATOM 1720 C C . ALA A 1 208 ? -3.273 13.594 4.115 1.00 79.31 208 ALA A C 1
ATOM 1722 O O . ALA A 1 208 ? -2.488 13.329 3.207 1.00 79.31 208 ALA A O 1
ATOM 1723 N N . GLN A 1 209 ? -4.203 14.549 4.002 1.00 82.62 209 GLN A N 1
ATOM 1724 C CA . GLN A 1 209 ? -4.371 15.383 2.802 1.00 82.62 209 GLN A CA 1
ATOM 1725 C C . GLN A 1 209 ? -3.120 16.232 2.513 1.00 82.62 209 GLN A C 1
ATOM 1727 O O . GLN A 1 209 ? -2.641 16.262 1.382 1.00 82.62 209 GLN A O 1
ATOM 1732 N N . ILE A 1 210 ? -2.542 16.876 3.534 1.00 85.81 210 ILE A N 1
ATOM 1733 C CA . ILE A 1 210 ? -1.318 17.681 3.389 1.00 85.81 210 ILE A CA 1
ATOM 1734 C C . ILE A 1 210 ? -0.132 16.805 2.966 1.00 85.81 210 ILE A C 1
ATOM 1736 O O . ILE A 1 210 ? 0.599 17.171 2.049 1.00 85.81 210 ILE A O 1
ATOM 1740 N N . ASN A 1 211 ? 0.044 15.625 3.572 1.00 79.69 211 ASN A N 1
ATOM 1741 C CA . ASN A 1 211 ? 1.101 14.692 3.170 1.00 7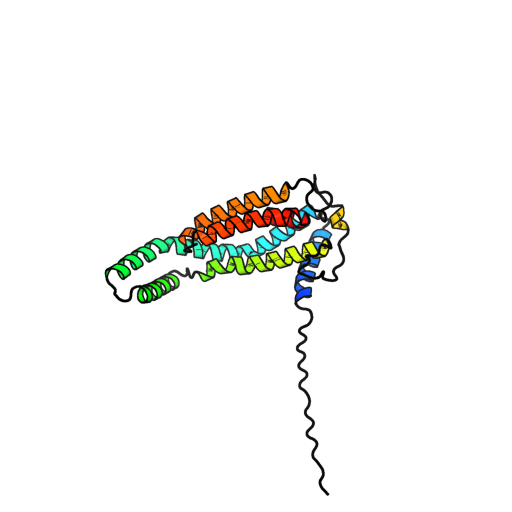9.69 211 ASN A CA 1
ATOM 1742 C C . ASN A 1 211 ? 0.923 14.201 1.731 1.00 79.69 211 ASN A C 1
ATOM 1744 O O . ASN A 1 211 ? 1.914 14.053 1.020 1.00 79.69 211 ASN A O 1
ATOM 1748 N N . ALA A 1 212 ? -0.316 13.982 1.280 1.00 79.00 212 ALA A N 1
ATOM 1749 C CA . ALA A 1 212 ? -0.584 13.624 -0.108 1.00 79.00 212 ALA A CA 1
ATOM 1750 C C . ALA A 1 212 ? -0.145 14.734 -1.073 1.00 79.00 212 ALA A C 1
ATOM 1752 O O . ALA A 1 212 ? 0.494 14.434 -2.076 1.00 79.00 212 ALA A O 1
ATOM 1753 N N . LEU A 1 213 ? -0.400 16.004 -0.739 1.00 82.19 213 LEU A N 1
ATOM 1754 C CA . LEU A 1 213 ? 0.048 17.148 -1.541 1.00 82.19 213 LEU A CA 1
ATOM 1755 C C . LEU A 1 213 ? 1.576 17.301 -1.535 1.00 82.19 213 LEU A C 1
ATOM 1757 O O . LEU A 1 213 ? 2.178 17.472 -2.591 1.00 82.19 213 LEU A O 1
ATOM 1761 N N . ILE A 1 214 ? 2.227 17.168 -0.374 1.00 83.19 214 ILE A N 1
ATOM 1762 C CA . ILE A 1 214 ? 3.698 17.199 -0.264 1.00 83.19 214 ILE A CA 1
ATOM 1763 C C . ILE A 1 214 ? 4.327 16.054 -1.072 1.00 83.19 214 ILE A C 1
ATOM 1765 O O . ILE A 1 214 ? 5.347 16.241 -1.737 1.00 83.19 214 ILE A O 1
ATOM 1769 N N . SER A 1 215 ? 3.694 14.878 -1.072 1.00 76.88 215 SER A N 1
ATOM 1770 C CA . SER A 1 215 ? 4.143 13.725 -1.852 1.00 76.88 215 SER A CA 1
ATOM 1771 C C . SER A 1 215 ? 4.175 14.008 -3.353 1.00 76.88 215 SER A C 1
ATOM 1773 O O . SER A 1 215 ? 5.004 13.412 -4.036 1.00 76.88 215 SER A O 1
ATOM 1775 N N . ILE A 1 216 ? 3.335 14.906 -3.880 1.00 80.12 216 ILE A N 1
ATOM 1776 C CA . ILE A 1 216 ? 3.367 15.297 -5.299 1.00 80.12 216 ILE A CA 1
ATOM 1777 C C . ILE A 1 216 ? 4.673 16.031 -5.606 1.00 80.12 216 ILE A C 1
ATOM 1779 O O . ILE A 1 216 ? 5.373 15.656 -6.538 1.00 80.12 216 ILE A O 1
ATOM 1783 N N . PHE A 1 217 ? 5.063 17.001 -4.776 1.00 79.56 217 PHE A N 1
ATOM 1784 C CA . PHE A 1 217 ? 6.307 17.761 -4.960 1.00 79.56 217 PHE A CA 1
ATOM 1785 C C . PHE A 1 217 ? 7.566 16.902 -4.809 1.00 79.56 217 PHE A C 1
ATOM 1787 O O . PHE A 1 217 ? 8.527 17.065 -5.559 1.00 79.56 217 PHE A O 1
ATOM 1794 N N . ILE A 1 218 ? 7.565 15.963 -3.859 1.00 78.12 218 ILE A N 1
ATOM 1795 C CA . ILE A 1 218 ? 8.659 14.990 -3.711 1.00 78.12 218 ILE A CA 1
ATOM 1796 C C . ILE A 1 218 ? 8.705 14.066 -4.932 1.00 78.12 218 ILE A C 1
ATOM 1798 O O . ILE A 1 218 ? 9.782 13.737 -5.425 1.00 78.12 218 ILE A O 1
ATOM 1802 N N . SER A 1 219 ? 7.533 13.677 -5.433 1.00 75.25 219 SER A N 1
ATOM 1803 C CA . SER A 1 219 ? 7.415 12.866 -6.638 1.00 75.25 219 SER A CA 1
ATOM 1804 C C . SER A 1 219 ? 7.891 13.632 -7.866 1.00 75.25 219 SER A C 1
ATOM 1806 O O . SER A 1 219 ? 8.599 13.065 -8.658 1.00 75.25 219 SER A O 1
ATOM 1808 N N . MET A 1 220 ? 7.673 14.931 -8.032 1.00 78.75 220 MET A N 1
ATOM 1809 C CA . MET A 1 220 ? 8.204 15.633 -9.217 1.00 78.75 220 MET A CA 1
ATOM 1810 C C . MET A 1 220 ? 9.737 15.550 -9.378 1.00 78.75 220 MET A C 1
ATOM 1812 O O . MET A 1 220 ? 10.243 15.710 -10.483 1.00 78.75 220 MET A O 1
ATOM 1816 N N . GLN A 1 221 ? 10.477 15.273 -8.301 1.00 77.88 221 GLN A N 1
ATOM 1817 C CA . GLN A 1 221 ? 11.939 15.159 -8.316 1.00 77.88 221 GLN A CA 1
ATOM 1818 C C . GLN A 1 221 ? 12.454 13.721 -8.473 1.00 77.88 221 GLN A C 1
ATOM 1820 O O . GLN A 1 221 ? 13.665 13.516 -8.567 1.00 77.88 221 GLN A O 1
ATOM 1825 N N . ALA A 1 222 ? 11.577 12.714 -8.450 1.00 79.81 222 ALA A N 1
ATOM 1826 C CA . ALA A 1 222 ? 12.001 11.319 -8.490 1.00 79.81 222 ALA A CA 1
ATOM 1827 C C . ALA A 1 222 ? 11.958 10.741 -9.927 1.00 79.81 222 ALA A C 1
ATOM 1829 O O . ALA A 1 222 ? 11.305 11.305 -10.813 1.00 79.81 222 ALA A O 1
ATOM 1830 N N . PRO A 1 223 ? 12.625 9.603 -10.178 1.00 79.06 223 PRO A N 1
ATOM 1831 C CA . PRO A 1 223 ? 12.563 8.912 -11.463 1.00 79.06 223 P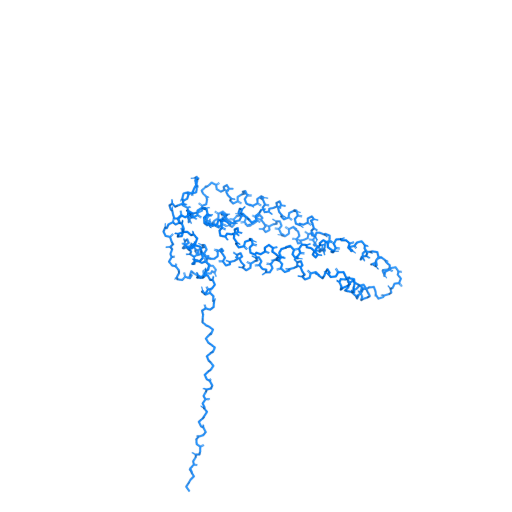RO A CA 1
ATOM 1832 C C . PRO A 1 223 ? 11.155 8.445 -11.847 1.00 79.06 223 PRO A C 1
ATOM 1834 O O . PRO A 1 223 ? 10.388 7.967 -11.002 1.00 79.06 223 PRO A O 1
ATOM 1837 N N . THR A 1 224 ? 10.858 8.495 -13.145 1.00 78.94 224 THR A N 1
ATOM 1838 C CA . THR A 1 224 ? 9.551 8.143 -13.721 1.00 78.94 224 THR A CA 1
ATOM 1839 C C . THR A 1 224 ? 9.107 6.711 -13.416 1.00 78.94 224 THR A C 1
ATOM 1841 O O . THR A 1 224 ? 7.920 6.444 -13.202 1.00 78.94 224 THR A O 1
ATOM 1844 N N . VAL A 1 225 ? 10.065 5.791 -13.278 1.00 76.62 225 VAL A N 1
ATOM 1845 C CA . VAL A 1 225 ? 9.834 4.388 -12.908 1.00 76.62 225 VAL A CA 1
ATOM 1846 C C . VAL A 1 225 ? 8.963 4.224 -11.650 1.00 76.62 225 VAL A C 1
ATOM 1848 O O . VAL A 1 225 ? 8.170 3.287 -11.556 1.00 76.62 225 VAL A O 1
ATOM 1851 N N . ILE A 1 226 ? 9.064 5.148 -10.687 1.00 76.50 226 ILE A N 1
ATOM 1852 C CA . ILE A 1 226 ? 8.389 5.060 -9.383 1.00 76.50 226 ILE A CA 1
ATOM 1853 C C . ILE A 1 226 ? 6.876 5.292 -9.528 1.00 76.50 226 ILE A C 1
ATOM 1855 O O . ILE A 1 226 ? 6.080 4.721 -8.777 1.00 76.50 226 ILE A O 1
ATOM 1859 N N . TYR A 1 227 ? 6.467 6.086 -10.518 1.00 71.19 227 TYR A N 1
ATOM 1860 C CA . TYR A 1 227 ? 5.074 6.468 -10.760 1.00 71.19 227 TYR A CA 1
ATOM 1861 C C . TYR A 1 227 ? 4.257 5.365 -11.423 1.00 71.19 227 TYR A C 1
ATOM 1863 O O . TYR A 1 227 ? 3.099 5.167 -11.059 1.00 71.19 227 TYR A O 1
ATOM 1871 N N . SER A 1 228 ? 4.860 4.606 -12.343 1.00 60.44 228 SER A N 1
ATOM 1872 C CA . SER A 1 228 ? 4.187 3.505 -13.053 1.00 60.44 228 SER A CA 1
ATOM 1873 C C . SER A 1 228 ? 3.539 2.499 -12.088 1.00 60.44 228 SER A C 1
ATOM 1875 O O . SER A 1 228 ? 2.432 2.013 -12.306 1.00 60.44 228 SER A O 1
ATOM 1877 N N . ARG A 1 229 ? 4.182 2.277 -10.939 1.00 61.12 229 ARG A N 1
ATOM 1878 C CA . ARG A 1 229 ? 3.671 1.453 -9.845 1.00 61.12 229 ARG A CA 1
ATOM 1879 C C . ARG A 1 229 ? 2.496 2.083 -9.097 1.00 61.12 229 ARG A C 1
ATOM 1881 O O . ARG A 1 229 ? 1.582 1.369 -8.695 1.00 61.12 229 ARG A O 1
ATOM 1888 N N . LEU A 1 230 ? 2.525 3.391 -8.857 1.00 59.03 230 LEU A N 1
ATOM 1889 C CA . LEU A 1 230 ? 1.460 4.102 -8.140 1.00 59.03 230 LEU A CA 1
ATOM 1890 C C . LEU A 1 230 ? 0.157 4.150 -8.949 1.00 59.03 230 LEU A C 1
ATOM 1892 O O . LEU A 1 230 ? -0.920 4.171 -8.355 1.00 59.03 230 LEU A O 1
ATOM 1896 N N . MET A 1 231 ? 0.255 4.080 -10.277 1.00 52.78 231 MET A N 1
ATOM 1897 C CA . MET A 1 231 ? -0.888 4.083 -11.191 1.00 52.78 231 MET A CA 1
ATOM 1898 C C . MET A 1 231 ? -1.764 2.825 -11.070 1.00 52.78 231 MET A C 1
ATOM 1900 O O . MET A 1 231 ? -2.966 2.911 -11.269 1.00 52.78 231 MET A O 1
ATOM 1904 N N . CYS A 1 232 ? -1.194 1.680 -10.672 1.00 48.94 232 CYS A N 1
ATOM 1905 C CA . CYS A 1 232 ? -1.951 0.454 -10.363 1.00 48.94 232 CYS A CA 1
ATOM 1906 C C . CYS A 1 232 ? -2.398 0.348 -8.893 1.00 48.94 232 CYS A C 1
ATOM 1908 O O . CYS A 1 232 ? -3.065 -0.615 -8.513 1.00 48.94 232 CYS A O 1
ATOM 1910 N N . ILE A 1 233 ? -1.952 1.264 -8.029 1.00 52.00 233 ILE A N 1
ATOM 1911 C CA . ILE A 1 233 ? -2.231 1.250 -6.584 1.00 52.00 233 ILE A CA 1
ATOM 1912 C C . ILE A 1 233 ? -3.446 2.111 -6.234 1.00 52.00 233 ILE A C 1
ATOM 1914 O O . ILE A 1 233 ? -4.096 1.829 -5.223 1.00 52.00 233 ILE A O 1
ATOM 1918 N N . CYS A 1 234 ? -3.697 3.143 -7.036 1.00 38.66 234 CYS A N 1
ATOM 1919 C CA . CYS A 1 234 ? -4.834 4.037 -6.899 1.00 38.66 234 CYS A CA 1
ATOM 1920 C C . CYS A 1 234 ? -6.062 3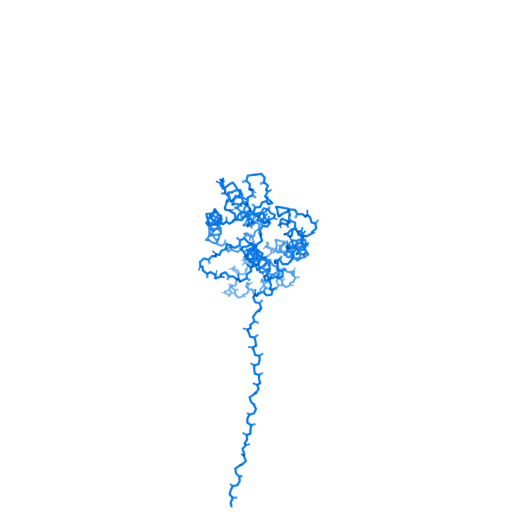.490 -7.634 1.00 38.66 234 CYS A C 1
ATOM 1922 O O . CYS A 1 234 ? -7.173 3.729 -7.114 1.00 38.66 234 CYS A O 1
#

Radius of gyration: 25.5 Å; chains: 1; bounding box: 82×46×69 Å